Protein AF-Q08492-F1 (afdb_monomer_lite)

Sequence (214 aa):
MSNGHVKFDADESQASASAVTDRQDDVLVISKKDKEVHSSSDEESDDDDAPQEEGLHSGKSEVESQITQREEAIRLEQSQLRSKRRKQNELYAKQKKSVNETEVTDEVIAELPEELLKNIDQKDEGSTQYSSSRHVTFDKLDESDENEEALAKAIKTKKRKTLKNLRKDSVKRGKFRVQLLSTTQDSKTLPPKKESSIIRSKDRWLNRKALNKG

Foldseek 3Di:
DDDDDDDPDPPVVVVVVVVVPPPPPDPPDPDDDDDDDDDDDDDDDDDDDDPPDPPPVVVVVVVVVVVVVVVVVVVVVVVVVVVVVVVVVVVVVVVVVVVVVVVVCPVVVVPDPVVVVVVVVVVVVDDPPPPDPPDPDCVCVVVVVVVVVVVVVVVVVVVVVVVVVVPAQWDDDPPDIDGDDDDPCCPVVDPDDDDPVVVVVVVCVVVPPVPPDD

Structure (mmCIF, N/CA/C/O backbone):
data_AF-Q08492-F1
#
_entry.id   AF-Q08492-F1
#
loop_
_atom_site.group_PDB
_atom_site.id
_atom_site.type_symbol
_atom_site.label_atom_id
_atom_site.label_alt_id
_atom_site.label_comp_id
_atom_site.label_asym_id
_atom_site.label_entity_id
_atom_site.label_seq_id
_atom_site.pdbx_PDB_ins_code
_atom_site.Cartn_x
_atom_site.Cartn_y
_atom_site.Cartn_z
_atom_site.occupancy
_atom_site.B_iso_or_equiv
_atom_site.auth_seq_id
_atom_site.auth_comp_id
_atom_site.auth_asym_id
_atom_site.auth_atom_id
_atom_site.pdbx_PDB_model_num
ATOM 1 N N . MET A 1 1 ? -20.163 37.121 19.178 1.00 50.44 1 MET A N 1
ATOM 2 C CA . MET A 1 1 ? -20.577 36.441 17.932 1.00 50.44 1 MET A CA 1
ATOM 3 C C . MET A 1 1 ? -21.270 35.151 18.338 1.00 50.44 1 MET A C 1
ATOM 5 O O . MET A 1 1 ? -20.653 34.342 19.014 1.00 50.44 1 MET A O 1
ATOM 9 N N . SER A 1 2 ? -22.575 35.055 18.084 1.00 48.88 2 SER A N 1
ATOM 10 C CA . SER A 1 2 ? -23.440 33.952 18.525 1.00 48.88 2 SER A CA 1
ATOM 11 C C . SER A 1 2 ? -23.342 32.797 17.525 1.00 48.88 2 SER A C 1
ATOM 13 O O . SER A 1 2 ? -23.771 32.955 16.384 1.00 48.88 2 SER A O 1
ATOM 15 N N . ASN A 1 3 ? -22.767 31.662 17.930 1.00 63.78 3 ASN A N 1
ATOM 16 C CA . ASN A 1 3 ? -22.804 30.431 17.141 1.00 63.78 3 ASN A CA 1
ATOM 17 C C . ASN A 1 3 ? -24.012 29.602 17.589 1.00 63.78 3 ASN A C 1
ATOM 19 O O . ASN A 1 3 ? -24.005 29.002 18.663 1.00 63.78 3 ASN A O 1
ATOM 23 N N . GLY A 1 4 ? -25.057 29.617 16.760 1.00 66.50 4 GLY A N 1
ATOM 24 C CA . GLY A 1 4 ? -26.295 28.872 16.962 1.00 66.50 4 GLY A CA 1
ATOM 25 C C . GLY A 1 4 ? -26.088 27.359 16.882 1.00 66.50 4 GLY A C 1
ATOM 26 O O . GLY A 1 4 ? -25.466 26.839 15.959 1.00 66.50 4 GLY A O 1
ATOM 27 N N . HIS A 1 5 ? -26.639 26.662 17.871 1.00 73.19 5 HIS A N 1
ATOM 28 C CA . HIS A 1 5 ? -26.686 25.210 17.979 1.00 73.19 5 HIS A CA 1
ATOM 29 C C . HIS A 1 5 ? -27.745 24.658 17.008 1.00 73.19 5 HIS A C 1
ATOM 31 O O . HIS A 1 5 ? -28.932 24.934 17.170 1.00 73.19 5 HIS A O 1
ATOM 37 N N . VAL A 1 6 ? -27.342 23.865 16.013 1.00 75.06 6 VAL A N 1
ATOM 38 C CA . VAL A 1 6 ? -28.281 23.131 15.145 1.00 75.06 6 VAL A CA 1
ATOM 39 C C . VAL A 1 6 ? -28.704 21.857 15.878 1.00 75.06 6 VAL A C 1
ATOM 41 O O . VAL A 1 6 ? -27.859 21.049 16.268 1.00 75.06 6 VAL A O 1
ATOM 44 N N . LYS A 1 7 ? -30.007 21.704 16.137 1.00 71.38 7 LYS A N 1
ATOM 45 C CA . LYS A 1 7 ? -30.611 20.447 16.594 1.00 71.38 7 LYS A CA 1
ATOM 46 C C . LYS A 1 7 ? -30.868 19.590 15.355 1.00 71.38 7 LYS A C 1
ATOM 48 O O . LYS A 1 7 ? -31.610 20.004 14.474 1.00 71.38 7 LYS A O 1
ATOM 53 N N . PHE A 1 8 ? -30.226 18.428 15.284 1.00 62.62 8 PHE A N 1
ATOM 54 C CA . PHE A 1 8 ? -30.541 17.407 14.288 1.00 62.62 8 PHE A CA 1
ATOM 55 C C . PHE A 1 8 ? -31.860 16.744 14.687 1.00 62.62 8 PHE A C 1
ATOM 57 O O . PHE A 1 8 ? -31.870 15.829 15.513 1.00 62.62 8 PHE A O 1
ATOM 64 N N . ASP A 1 9 ? -32.967 17.249 14.148 1.00 58.53 9 ASP A N 1
ATOM 65 C CA . ASP A 1 9 ? -34.251 16.561 14.221 1.00 58.53 9 ASP A CA 1
ATOM 66 C C . ASP A 1 9 ? -34.240 15.311 13.333 1.00 58.53 9 ASP A C 1
ATOM 68 O O . ASP A 1 9 ? -33.586 15.235 12.291 1.00 58.53 9 ASP A O 1
ATOM 72 N N . ALA A 1 10 ? -34.950 14.297 13.814 1.00 58.88 10 ALA A N 1
ATOM 73 C CA . ALA A 1 10 ? -34.865 12.891 13.442 1.00 58.88 10 ALA A CA 1
ATOM 74 C C . ALA A 1 10 ? -35.391 12.524 12.035 1.00 58.88 10 ALA A C 1
ATOM 76 O O . ALA A 1 10 ? -35.675 11.351 11.791 1.00 58.88 10 ALA A O 1
ATOM 77 N N . ASP A 1 11 ? -35.470 13.474 11.102 1.00 57.22 11 ASP A N 1
ATOM 78 C CA . ASP A 1 11 ? -36.077 13.272 9.777 1.00 57.22 11 ASP A CA 1
ATOM 79 C C . ASP A 1 11 ? -35.058 13.127 8.627 1.00 57.22 11 ASP A C 1
ATOM 81 O O . ASP A 1 11 ? -35.381 12.672 7.533 1.00 57.22 11 ASP A O 1
ATOM 85 N N . GLU A 1 12 ? -33.771 13.397 8.870 1.00 57.09 12 GLU A N 1
ATOM 86 C CA . GLU A 1 12 ? -32.735 13.290 7.822 1.00 57.09 12 GLU A CA 1
ATOM 87 C C . GLU A 1 12 ? -32.261 11.839 7.559 1.00 57.09 12 GLU A C 1
ATOM 89 O O . GLU A 1 12 ? -31.497 11.551 6.630 1.00 57.09 12 GLU A O 1
ATOM 94 N N . SER A 1 13 ? -32.739 10.886 8.367 1.00 55.38 13 SER A N 1
ATOM 95 C CA . SER A 1 13 ? -32.335 9.477 8.285 1.00 55.38 13 SER A CA 1
ATOM 96 C C . SER A 1 13 ? -33.049 8.673 7.191 1.00 55.38 13 SER A C 1
ATOM 98 O O . SER A 1 13 ? -32.558 7.609 6.817 1.00 55.38 13 SER A O 1
ATOM 100 N N . GLN A 1 14 ? -34.152 9.180 6.624 1.00 54.19 14 GLN A N 1
ATOM 101 C CA . GLN A 1 14 ? -34.787 8.555 5.456 1.00 54.19 14 GLN A CA 1
ATOM 102 C C . GLN A 1 14 ? -34.237 9.086 4.128 1.00 54.19 14 GLN A C 1
ATOM 104 O O . GLN A 1 14 ? -34.007 8.287 3.225 1.00 54.19 14 GLN A O 1
ATOM 109 N N . ALA A 1 15 ? -33.925 10.382 4.018 1.00 54.09 15 ALA A N 1
ATOM 110 C CA . ALA A 1 15 ? -33.438 10.975 2.765 1.00 54.09 15 ALA A CA 1
ATOM 111 C C . ALA A 1 15 ? -32.037 10.480 2.352 1.00 54.09 15 ALA A C 1
ATOM 113 O O . ALA A 1 15 ? -31.722 10.384 1.167 1.00 54.09 15 ALA A O 1
ATOM 114 N N . SER A 1 16 ? -31.199 10.110 3.322 1.00 54.50 16 SER A N 1
ATOM 115 C CA . SER A 1 16 ? -29.861 9.563 3.060 1.00 54.50 16 SER A CA 1
ATOM 116 C C . SER A 1 16 ? -29.858 8.055 2.761 1.00 54.50 16 SER A C 1
ATOM 118 O O . SER A 1 16 ? -28.890 7.550 2.193 1.00 54.50 16 SER A O 1
ATOM 120 N N . ALA A 1 17 ? -30.941 7.334 3.081 1.00 53.66 17 ALA A N 1
ATOM 121 C CA . ALA A 1 17 ? -31.074 5.902 2.803 1.00 53.66 17 ALA A CA 1
ATOM 122 C C . ALA A 1 17 ? -31.618 5.612 1.390 1.00 53.66 17 ALA A C 1
ATOM 124 O O . ALA A 1 17 ? -31.235 4.611 0.789 1.00 53.66 17 ALA A O 1
ATOM 125 N N . SER A 1 18 ? -32.447 6.496 0.827 1.00 52.72 18 SER A N 1
ATOM 126 C CA . SER A 1 18 ? -32.956 6.389 -0.552 1.00 52.72 18 SER A CA 1
ATOM 127 C C . SER A 1 18 ? -31.962 6.872 -1.617 1.00 52.72 18 SER A C 1
ATOM 129 O O . SER A 1 18 ? -32.059 6.464 -2.771 1.00 52.72 18 SER A O 1
ATOM 131 N N . ALA A 1 19 ? -30.947 7.658 -1.245 1.00 52.78 19 ALA A N 1
ATOM 132 C CA . ALA A 1 19 ? -29.926 8.150 -2.178 1.00 52.78 19 ALA A CA 1
ATOM 133 C C . ALA A 1 19 ? -28.913 7.079 -2.647 1.00 52.78 19 ALA A C 1
ATOM 135 O O . ALA A 1 19 ? -28.110 7.338 -3.540 1.00 52.78 19 ALA A O 1
ATOM 136 N N . VAL A 1 20 ? -28.920 5.874 -2.061 1.00 54.97 20 VAL A N 1
ATOM 137 C CA . VAL A 1 20 ? -27.995 4.782 -2.432 1.00 54.97 20 VAL A CA 1
ATOM 138 C C . VAL A 1 20 ? -28.612 3.800 -3.437 1.00 54.97 20 VAL A C 1
ATOM 140 O O . VAL A 1 20 ? -27.883 3.040 -4.073 1.00 54.97 20 VAL A O 1
ATOM 143 N N . THR A 1 21 ? -29.931 3.831 -3.638 1.00 52.72 21 THR A N 1
ATOM 144 C CA . THR A 1 21 ? -30.636 2.894 -4.529 1.00 52.72 21 THR A CA 1
ATOM 145 C C . THR A 1 21 ? -30.955 3.459 -5.911 1.00 52.72 21 THR A C 1
ATOM 147 O O . THR A 1 21 ? -31.382 2.701 -6.775 1.00 52.72 21 THR A O 1
ATOM 150 N N . ASP A 1 22 ? -30.706 4.746 -6.156 1.00 49.00 22 ASP A N 1
ATOM 151 C CA . ASP A 1 22 ? -31.030 5.403 -7.425 1.00 49.00 22 ASP A CA 1
ATOM 152 C C . ASP A 1 22 ? -29.783 5.542 -8.316 1.00 49.00 22 ASP A C 1
ATOM 154 O O . ASP A 1 22 ? -29.245 6.618 -8.558 1.00 49.00 22 ASP A O 1
ATOM 158 N N . ARG A 1 23 ? -29.261 4.395 -8.762 1.00 50.50 23 ARG A N 1
ATOM 159 C CA . ARG A 1 23 ? -28.356 4.305 -9.916 1.00 50.50 23 ARG A CA 1
ATOM 160 C C . ARG A 1 23 ? -29.156 3.716 -11.074 1.00 50.50 23 ARG A C 1
ATOM 162 O O . ARG A 1 23 ? -29.111 2.513 -11.305 1.00 50.50 23 ARG A O 1
ATOM 169 N N . GLN A 1 24 ? -29.927 4.565 -11.750 1.00 57.91 24 GLN A N 1
ATOM 170 C CA . GLN A 1 24 ? -30.691 4.203 -12.953 1.00 57.91 24 GLN A CA 1
ATOM 171 C C . GLN A 1 24 ? -29.894 4.390 -14.260 1.00 57.91 24 GLN A C 1
ATOM 173 O O . GLN A 1 24 ? -30.374 4.033 -15.333 1.00 57.91 24 GLN A O 1
ATOM 178 N N . ASP A 1 25 ? -28.648 4.856 -14.181 1.00 57.12 25 ASP A N 1
ATOM 179 C CA . ASP A 1 25 ? -27.784 5.076 -15.341 1.00 57.12 25 ASP A CA 1
ATOM 180 C C . ASP A 1 25 ? -26.901 3.844 -15.610 1.00 57.12 25 ASP A C 1
ATOM 182 O O . ASP A 1 25 ? -25.775 3.780 -15.126 1.00 57.12 25 ASP A O 1
ATOM 186 N N . ASP A 1 26 ? -27.453 2.839 -16.301 1.00 52.47 26 ASP A N 1
ATOM 187 C CA . ASP A 1 26 ? -26.711 1.924 -17.210 1.00 52.47 26 ASP A CA 1
ATOM 188 C C . ASP A 1 26 ? -27.610 0.871 -17.905 1.00 52.47 26 ASP A C 1
ATOM 190 O O . ASP A 1 26 ? -27.127 0.003 -18.636 1.00 52.47 26 ASP A O 1
ATOM 194 N N . VAL A 1 27 ? -28.941 0.953 -17.769 1.00 50.19 27 VAL A N 1
ATOM 195 C CA . VAL A 1 27 ? -29.856 0.158 -18.602 1.00 50.19 27 VAL A CA 1
ATOM 196 C C . VAL A 1 27 ? -30.128 0.916 -19.901 1.00 50.19 27 VAL A C 1
ATOM 198 O O . VAL A 1 27 ? -31.075 1.693 -20.005 1.00 50.19 27 VAL A O 1
ATOM 201 N N . LEU A 1 28 ? -29.296 0.681 -20.919 1.00 46.28 28 LEU A N 1
ATOM 202 C CA . LEU A 1 28 ? -29.632 1.015 -22.304 1.00 46.28 28 LEU A CA 1
ATOM 203 C C . LEU A 1 28 ? -30.810 0.136 -22.746 1.00 46.28 28 LEU A C 1
ATOM 205 O O . LEU A 1 28 ? -30.654 -0.982 -23.234 1.00 46.28 28 LEU A O 1
ATOM 209 N N . VAL A 1 29 ? -32.014 0.662 -22.527 1.00 48.66 29 VAL A N 1
ATOM 210 C CA . VAL A 1 29 ? -33.268 0.170 -23.091 1.00 48.66 29 VAL A CA 1
ATOM 211 C C . VAL A 1 29 ? -33.193 0.339 -24.607 1.00 48.66 29 VAL A C 1
ATOM 213 O O . VAL A 1 29 ? -33.192 1.453 -25.124 1.00 48.66 29 VAL A O 1
ATOM 216 N N . ILE A 1 30 ? -33.131 -0.783 -25.323 1.00 45.34 30 ILE A N 1
ATOM 217 C CA . ILE A 1 30 ? -33.236 -0.837 -26.783 1.00 45.34 30 ILE A CA 1
ATOM 218 C C . ILE A 1 30 ? -34.692 -0.518 -27.151 1.00 45.34 30 ILE A C 1
AT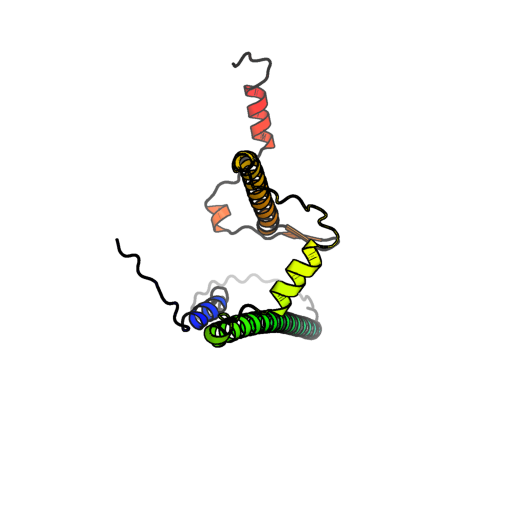OM 220 O O . ILE A 1 30 ? -35.553 -1.398 -27.208 1.00 45.34 30 ILE A O 1
ATOM 224 N N . SER A 1 31 ? -34.993 0.761 -27.361 1.00 49.81 31 SER A N 1
ATOM 225 C CA . SER A 1 31 ? -36.270 1.220 -27.898 1.00 49.81 31 SER A CA 1
ATOM 226 C C . SER A 1 31 ? -36.261 1.119 -29.428 1.00 49.81 31 SER A C 1
ATOM 228 O O . SER A 1 31 ? -35.566 1.839 -30.138 1.00 49.81 31 SER A O 1
ATOM 230 N N . LYS A 1 32 ? -37.066 0.188 -29.948 1.00 46.94 32 LYS A N 1
ATOM 231 C CA . LYS A 1 32 ? -37.415 0.067 -31.368 1.00 46.94 32 LYS A CA 1
ATOM 232 C C . LYS A 1 32 ? -38.191 1.308 -31.835 1.00 46.94 32 LYS A C 1
ATOM 234 O O . LYS A 1 32 ? -39.363 1.425 -31.477 1.00 46.94 32 LYS A O 1
ATOM 239 N N . LYS A 1 33 ? -37.608 2.155 -32.689 1.00 46.88 33 LYS A N 1
ATOM 240 C CA . LYS A 1 33 ? -38.309 2.828 -33.804 1.00 46.88 33 LYS A CA 1
ATOM 241 C C . LYS A 1 33 ? -37.357 3.660 -34.668 1.00 46.88 33 LYS A C 1
ATOM 243 O O . LYS A 1 33 ? -36.464 4.305 -34.143 1.00 46.88 33 LYS A O 1
ATOM 248 N N . ASP A 1 34 ? -37.668 3.648 -35.964 1.00 45.91 34 ASP A N 1
ATOM 249 C CA . ASP A 1 34 ? -37.172 4.502 -37.054 1.00 45.91 34 ASP A CA 1
ATOM 250 C C . ASP A 1 34 ? -35.804 4.089 -37.640 1.00 45.91 34 ASP A C 1
ATOM 252 O O . ASP A 1 34 ? -34.769 4.164 -36.993 1.00 45.91 34 ASP A O 1
ATOM 256 N N . LYS A 1 35 ? -35.820 3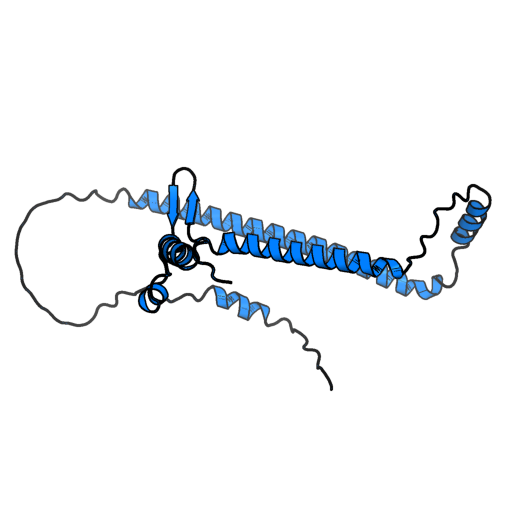.375 -38.784 1.00 48.31 35 LYS A N 1
ATOM 257 C CA . LYS A 1 35 ? -35.635 3.922 -40.155 1.00 48.31 35 LYS A CA 1
ATOM 258 C C . LYS A 1 35 ? -34.238 4.552 -40.268 1.00 48.31 35 LYS A C 1
ATOM 260 O O . LYS A 1 35 ? -33.993 5.578 -39.665 1.00 48.31 35 LYS A O 1
ATOM 265 N N . GLU A 1 36 ? -33.274 3.965 -40.965 1.00 48.38 36 GLU A N 1
ATOM 266 C CA . GLU A 1 36 ? -33.258 3.814 -42.421 1.00 48.38 36 GLU A CA 1
ATOM 267 C C . GLU A 1 36 ? -32.510 2.552 -42.874 1.00 48.38 36 GLU A C 1
ATOM 269 O O . GLU A 1 36 ? -31.594 2.046 -42.231 1.00 48.38 36 GLU A O 1
ATOM 274 N N . VAL A 1 37 ? -32.965 2.048 -44.014 1.00 44.72 37 VAL A N 1
ATOM 275 C CA . VAL A 1 37 ? -32.503 0.857 -44.713 1.00 44.72 37 VAL A CA 1
ATOM 276 C C . VAL A 1 37 ? -31.288 1.232 -45.560 1.00 44.72 37 VAL A C 1
ATOM 278 O O . VAL A 1 37 ? -31.418 2.053 -46.461 1.00 44.72 37 VAL A O 1
ATOM 281 N N . HIS A 1 38 ? -30.147 0.576 -45.352 1.00 44.50 38 HIS A N 1
ATOM 282 C CA . HIS A 1 38 ? -29.174 0.372 -46.423 1.00 44.50 38 HIS A CA 1
ATOM 283 C C . HIS A 1 38 ? -28.887 -1.124 -46.531 1.00 44.50 38 HIS A C 1
ATOM 285 O O . HIS A 1 38 ? -28.175 -1.715 -45.726 1.00 44.50 38 HIS A O 1
ATOM 291 N N . SER A 1 39 ? -29.551 -1.726 -47.515 1.00 42.78 39 SER A N 1
ATOM 292 C CA . SER A 1 39 ? -29.353 -3.093 -47.970 1.00 42.78 39 SER A CA 1
ATOM 293 C C . SER A 1 39 ? -28.107 -3.141 -48.851 1.00 42.78 39 SER A C 1
ATOM 295 O O . SER A 1 39 ? -28.055 -2.467 -49.880 1.00 42.78 39 SER A O 1
ATOM 297 N N . SER A 1 40 ? -27.127 -3.944 -48.456 1.00 45.06 40 SER A N 1
ATOM 298 C CA . SER A 1 40 ? -26.214 -4.611 -49.379 1.00 45.06 40 SER A CA 1
ATOM 299 C C . SER A 1 40 ? -26.055 -6.038 -48.876 1.00 45.06 40 SER A C 1
ATOM 301 O O . SER A 1 40 ? -25.310 -6.307 -47.937 1.00 45.06 40 SER A O 1
ATOM 303 N N . SER A 1 41 ? -26.878 -6.900 -49.462 1.00 45.81 41 SER A N 1
ATOM 304 C CA . SER A 1 41 ? -26.783 -8.351 -49.408 1.00 45.81 41 SER A CA 1
ATOM 305 C C . SER A 1 41 ? -25.440 -8.771 -49.997 1.00 45.81 41 SER A C 1
ATOM 307 O O . SER A 1 41 ? -25.149 -8.392 -51.131 1.00 45.81 41 SER A O 1
ATOM 309 N N . ASP A 1 42 ? -24.656 -9.541 -49.253 1.00 52.50 42 ASP A N 1
ATOM 310 C CA . ASP A 1 42 ? -23.761 -10.521 -49.856 1.00 52.50 42 ASP A CA 1
ATOM 311 C C . ASP A 1 42 ? -23.894 -11.826 -49.067 1.00 52.50 42 ASP A C 1
ATOM 313 O O . ASP A 1 42 ? -24.029 -11.819 -47.840 1.00 52.50 42 ASP A O 1
ATOM 317 N N . GLU A 1 43 ? -24.046 -12.892 -49.839 1.00 50.91 43 GLU A N 1
ATOM 318 C CA . GLU A 1 43 ? -24.496 -14.232 -49.473 1.00 50.91 43 GLU A CA 1
ATOM 319 C C . GLU A 1 43 ? -23.350 -15.051 -48.838 1.00 50.91 43 GLU A C 1
ATOM 321 O O . GLU A 1 43 ? -22.274 -14.515 -48.603 1.00 50.91 43 GLU A O 1
ATOM 326 N N . GLU A 1 44 ? -23.592 -16.347 -48.588 1.00 51.59 44 GLU A N 1
ATOM 327 C CA . GLU A 1 44 ? -22.669 -17.408 -48.103 1.00 51.59 44 GLU A CA 1
ATOM 328 C C . GLU A 1 44 ? -22.922 -17.792 -46.625 1.00 51.59 44 GLU A C 1
ATOM 330 O O . GLU A 1 44 ? -22.433 -17.160 -45.697 1.00 51.59 44 GLU A O 1
ATOM 335 N N . SER A 1 45 ? -23.909 -18.645 -46.327 1.00 47.72 45 SER A N 1
ATOM 336 C CA . SER A 1 45 ? -23.949 -20.117 -46.477 1.00 47.72 45 SER A CA 1
ATOM 337 C C . SER A 1 45 ? -23.304 -20.878 -45.306 1.00 47.72 45 SER A C 1
ATOM 339 O O . SER A 1 45 ? -22.167 -20.622 -44.933 1.00 47.72 45 SER A O 1
ATOM 341 N N . ASP A 1 46 ? -24.067 -21.872 -44.842 1.00 51.44 46 ASP A N 1
ATOM 342 C CA . ASP A 1 46 ? -23.732 -23.043 -44.016 1.00 51.44 46 ASP A CA 1
ATOM 343 C C . ASP A 1 46 ? -23.577 -22.934 -42.484 1.00 51.44 46 ASP A C 1
ATOM 345 O O . ASP A 1 46 ? -22.557 -22.523 -41.941 1.00 51.44 46 ASP A O 1
ATOM 349 N N . ASP A 1 47 ? -24.648 -23.395 -41.820 1.00 59.78 47 ASP A N 1
ATOM 350 C CA . ASP A 1 47 ? -24.682 -24.440 -40.779 1.00 59.78 47 ASP A CA 1
ATOM 351 C C . ASP A 1 47 ? -23.559 -24.447 -39.722 1.00 59.78 47 ASP A C 1
ATOM 353 O O . ASP A 1 47 ? -22.507 -25.061 -39.900 1.00 59.78 47 ASP A O 1
ATOM 357 N N . ASP A 1 48 ? -23.847 -23.865 -38.552 1.00 67.06 48 ASP A N 1
ATOM 358 C CA . ASP A 1 48 ? -23.153 -24.213 -37.309 1.00 67.06 48 ASP A CA 1
ATOM 359 C C . ASP A 1 48 ? -24.189 -24.370 -36.180 1.00 67.06 48 ASP A C 1
ATOM 361 O O . ASP A 1 48 ? -24.831 -23.419 -35.718 1.00 67.06 48 ASP A O 1
ATOM 365 N N . ASP A 1 49 ? -24.391 -25.632 -35.811 1.00 55.50 49 ASP A N 1
ATOM 366 C CA . ASP A 1 49 ? -25.340 -26.171 -34.842 1.00 55.50 49 ASP A CA 1
ATOM 367 C C . ASP A 1 49 ? -25.027 -25.624 -33.434 1.00 55.50 49 ASP A C 1
ATOM 369 O O . ASP A 1 49 ? -24.134 -26.093 -32.722 1.00 55.50 49 ASP A O 1
ATOM 373 N N . ALA A 1 50 ? -25.715 -24.550 -33.038 1.00 67.31 50 ALA A N 1
ATOM 374 C CA . ALA A 1 50 ? -25.524 -23.919 -31.736 1.00 67.31 50 ALA A CA 1
ATOM 375 C C . ALA A 1 50 ? -26.028 -24.840 -30.605 1.00 67.31 50 ALA A C 1
ATOM 377 O O . ALA A 1 50 ? -27.139 -25.370 -30.699 1.00 67.31 50 ALA A O 1
ATOM 378 N N . PRO A 1 51 ? -25.276 -24.998 -29.495 1.00 65.00 51 PRO A N 1
ATOM 379 C CA . PRO A 1 51 ? -25.662 -25.883 -28.405 1.00 65.00 51 PRO A CA 1
ATOM 380 C C . PRO A 1 51 ? -27.024 -25.468 -27.845 1.00 65.00 51 PRO A C 1
ATOM 382 O O . PRO A 1 51 ? -27.185 -24.381 -27.284 1.00 65.00 51 PRO A O 1
ATOM 385 N N . GLN A 1 52 ? -28.001 -26.358 -28.010 1.00 53.38 52 GLN A N 1
ATOM 386 C CA . GLN A 1 52 ? -29.347 -26.240 -27.467 1.00 53.38 52 GLN A CA 1
ATOM 387 C C . GLN A 1 52 ? -29.294 -26.004 -25.951 1.00 53.38 52 GLN A C 1
ATOM 389 O O . GLN A 1 52 ? -28.893 -26.885 -25.202 1.00 53.38 52 GLN A O 1
ATOM 394 N N . GLU A 1 53 ? -29.662 -24.789 -25.541 1.00 57.28 53 GLU A N 1
ATOM 395 C CA . GLU A 1 53 ? -30.343 -24.305 -24.320 1.00 57.28 53 GLU A CA 1
ATOM 396 C C . GLU A 1 53 ? -30.267 -25.019 -22.942 1.00 57.28 53 GLU A C 1
ATOM 398 O O . GLU A 1 53 ? -30.839 -24.504 -21.979 1.00 57.28 53 GLU A O 1
ATOM 403 N N . GLU A 1 54 ? -29.519 -26.098 -22.719 1.00 57.44 54 GLU A N 1
ATOM 404 C CA . GLU A 1 54 ? -29.470 -26.775 -21.409 1.00 57.44 54 GLU A CA 1
ATOM 405 C C . GLU A 1 54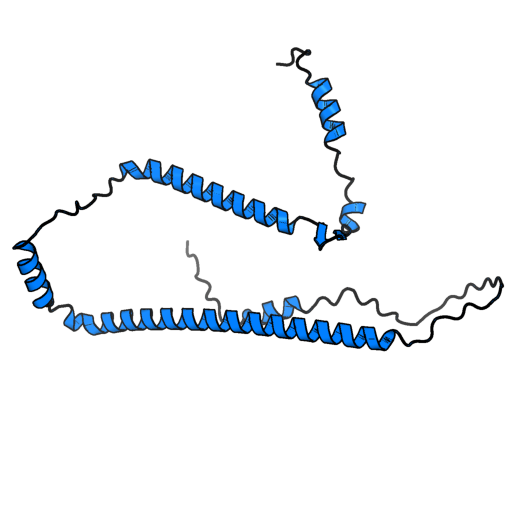 ? -28.649 -25.988 -20.356 1.00 57.44 54 GLU A C 1
ATOM 407 O O . GLU A 1 54 ? -28.775 -26.187 -19.146 1.00 57.44 54 GLU A O 1
ATOM 412 N N . GLY A 1 55 ? -27.855 -25.003 -20.791 1.00 55.53 55 GLY A N 1
ATOM 413 C CA . GLY A 1 55 ? -27.006 -24.173 -19.925 1.00 55.53 55 GLY A CA 1
ATOM 414 C C . GLY A 1 55 ? -27.720 -23.053 -19.152 1.00 55.53 55 GLY A C 1
ATOM 415 O O . GLY A 1 55 ? -27.145 -22.493 -18.218 1.00 55.53 55 GLY A O 1
ATOM 416 N N . LEU A 1 56 ? -28.966 -22.707 -19.495 1.00 57.66 56 LEU A N 1
ATOM 417 C CA . LEU A 1 56 ? -29.672 -21.585 -18.854 1.00 57.66 56 LEU A CA 1
ATOM 418 C C . LEU A 1 56 ? -30.215 -21.929 -17.456 1.00 57.66 56 LEU A C 1
ATOM 420 O O . LEU A 1 56 ? -30.379 -21.033 -16.624 1.00 57.66 56 LEU A O 1
ATOM 424 N N . HIS A 1 57 ? -30.479 -23.205 -17.166 1.00 59.69 57 HIS A N 1
ATOM 425 C CA . HIS A 1 57 ? -31.048 -23.626 -15.880 1.00 59.69 57 HIS A CA 1
ATOM 426 C C . HIS A 1 57 ? -30.010 -23.688 -14.751 1.00 59.69 57 HIS A C 1
ATOM 428 O O . HIS A 1 57 ? -30.297 -23.253 -13.634 1.00 59.69 57 HIS A O 1
ATOM 434 N N . SER A 1 58 ? -28.789 -24.151 -15.037 1.00 66.81 58 SER A N 1
ATOM 435 C CA . SER A 1 58 ? -27.704 -24.191 -14.045 1.00 66.81 58 SER A CA 1
ATOM 436 C C . SER A 1 58 ? -27.241 -22.785 -13.648 1.00 66.81 58 SER A C 1
ATOM 438 O O . SER A 1 58 ? -27.016 -22.519 -12.468 1.00 66.81 58 SER A O 1
ATOM 440 N N . GLY A 1 59 ? -27.201 -21.852 -14.608 1.00 72.38 59 GLY A N 1
ATOM 441 C CA . GLY A 1 59 ? -26.884 -20.446 -14.351 1.00 72.38 59 GLY A CA 1
ATOM 442 C C . GLY A 1 59 ? -27.893 -19.757 -13.426 1.00 72.38 59 GLY A C 1
ATOM 443 O O . GLY A 1 59 ? -27.489 -19.027 -12.524 1.00 72.38 59 GLY A O 1
ATOM 444 N N . LYS A 1 60 ? -29.198 -20.023 -13.594 1.00 79.06 60 LYS A N 1
ATOM 445 C CA . LYS A 1 60 ? -30.249 -19.467 -12.720 1.00 79.06 60 LYS A CA 1
ATOM 446 C C . LYS A 1 60 ? -30.110 -19.956 -11.277 1.00 79.06 60 LYS A C 1
ATOM 448 O O . LYS A 1 60 ? -30.097 -19.133 -10.367 1.00 79.06 60 LYS A O 1
ATOM 453 N N . SER A 1 61 ? -29.920 -21.262 -11.074 1.00 81.12 61 SER A N 1
ATOM 454 C CA . SER A 1 61 ? -29.760 -21.836 -9.729 1.00 81.12 61 SER A CA 1
ATOM 455 C C . SER A 1 61 ? -28.513 -21.315 -9.007 1.00 81.12 61 SER A C 1
ATOM 457 O O . SER A 1 61 ? -28.568 -21.054 -7.805 1.00 81.12 61 SER A O 1
ATOM 459 N N . GLU A 1 62 ? -27.395 -21.136 -9.717 1.00 83.69 62 GLU A N 1
ATOM 460 C CA . GLU A 1 62 ? -26.168 -20.580 -9.134 1.00 83.69 62 GLU A CA 1
ATOM 461 C C . GLU A 1 62 ? -26.348 -19.101 -8.750 1.00 83.69 62 GLU A C 1
ATOM 463 O O . GLU A 1 62 ? -25.921 -18.675 -7.674 1.00 83.69 62 GLU A O 1
ATOM 468 N N . VAL A 1 63 ? -27.034 -18.313 -9.586 1.00 85.25 63 VAL A N 1
ATOM 469 C CA . VAL A 1 63 ? -27.344 -16.906 -9.286 1.00 85.25 63 VAL A CA 1
ATOM 470 C C . VAL A 1 63 ? -28.280 -16.789 -8.079 1.00 85.25 63 VAL A C 1
ATOM 472 O O . VAL A 1 63 ? -28.009 -15.988 -7.186 1.00 85.25 63 VAL A O 1
ATOM 475 N N . GLU A 1 64 ? -29.328 -17.608 -7.995 1.00 87.69 64 GLU A N 1
ATOM 476 C CA . GLU A 1 64 ? -30.238 -17.648 -6.841 1.00 87.69 64 GLU A CA 1
ATOM 477 C C . GLU A 1 64 ? -29.510 -18.052 -5.545 1.00 87.69 64 GLU A C 1
ATOM 479 O O . GLU A 1 64 ? -29.679 -17.409 -4.504 1.00 87.69 64 GLU A O 1
ATOM 484 N N . SER A 1 65 ? -28.616 -19.047 -5.606 1.00 88.69 65 SER A N 1
ATOM 485 C CA . SER A 1 65 ? -27.754 -19.435 -4.478 1.00 88.69 65 SER A CA 1
ATOM 486 C C . SER A 1 65 ? -26.853 -18.279 -4.020 1.00 88.69 65 SER A C 1
ATOM 488 O O . SER A 1 65 ? -26.734 -17.997 -2.827 1.00 88.69 65 SER A O 1
ATOM 490 N N . GLN A 1 66 ? -26.260 -17.526 -4.949 1.00 89.19 66 GLN A N 1
ATOM 491 C CA . GLN A 1 66 ? -25.445 -16.362 -4.588 1.00 89.19 66 GLN A CA 1
ATOM 492 C C . GLN A 1 66 ? -26.268 -15.201 -4.017 1.00 89.19 66 GLN A C 1
ATOM 494 O O . GLN A 1 66 ? -25.772 -14.481 -3.145 1.00 89.19 66 GLN A O 1
ATOM 499 N N . ILE A 1 67 ? -27.500 -14.995 -4.489 1.00 90.00 67 ILE A N 1
ATOM 500 C CA . ILE A 1 67 ? -28.405 -13.968 -3.955 1.00 90.00 67 ILE A CA 1
ATOM 501 C C . ILE A 1 67 ? -28.791 -14.314 -2.514 1.00 90.00 67 ILE A C 1
ATOM 503 O O . ILE A 1 67 ? -28.590 -13.487 -1.625 1.00 90.00 67 ILE A O 1
ATOM 507 N N . THR A 1 68 ? -29.231 -15.548 -2.260 1.00 92.44 6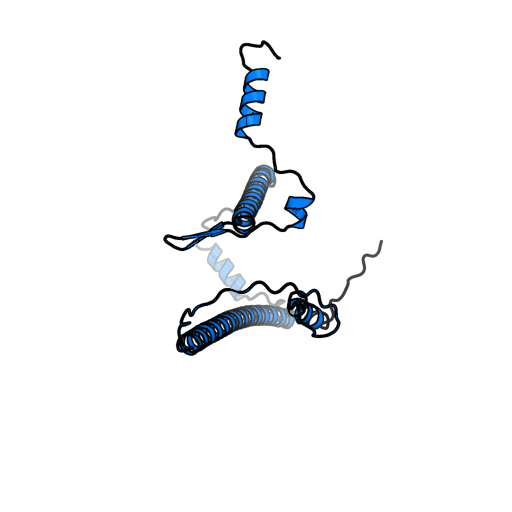8 THR A N 1
ATOM 508 C CA . THR A 1 68 ? -29.604 -16.006 -0.909 1.00 92.44 68 THR A CA 1
ATOM 509 C C . THR A 1 68 ? -28.432 -15.914 0.074 1.00 92.44 68 THR A C 1
ATOM 511 O O . THR A 1 68 ? -28.584 -15.350 1.157 1.00 92.44 68 THR A O 1
ATOM 514 N N . GLN A 1 69 ? -27.221 -16.329 -0.321 1.00 92.06 69 GLN A N 1
ATOM 515 C CA . GLN A 1 69 ? -26.019 -16.178 0.513 1.00 92.06 69 GLN A CA 1
ATOM 516 C C . GLN A 1 69 ? -25.696 -14.712 0.845 1.00 92.06 69 GLN A C 1
ATOM 518 O O . GLN A 1 69 ? -25.269 -14.401 1.961 1.00 92.06 69 GLN A O 1
ATOM 523 N N . ARG A 1 70 ? -25.887 -13.787 -0.106 1.00 92.06 70 ARG A N 1
ATOM 524 C CA . ARG A 1 70 ? -25.680 -12.349 0.136 1.00 92.06 70 ARG A CA 1
ATOM 525 C C . ARG A 1 70 ? -26.729 -11.785 1.086 1.00 92.06 70 ARG A C 1
ATOM 527 O O . ARG A 1 70 ? -26.371 -11.024 1.983 1.00 92.06 70 ARG A O 1
ATOM 534 N N . GLU A 1 71 ? -27.991 -12.164 0.923 1.00 93.12 71 GLU A N 1
ATOM 535 C CA . GLU A 1 71 ? -29.075 -11.738 1.811 1.00 93.12 71 GLU A CA 1
ATOM 536 C C . GLU A 1 71 ? -28.862 -12.234 3.246 1.00 93.12 71 GLU A C 1
ATOM 538 O O . GLU A 1 71 ? -28.987 -11.456 4.196 1.00 93.12 71 GLU A O 1
ATOM 543 N N . GLU A 1 72 ? -28.456 -13.494 3.420 1.00 93.62 72 GLU A N 1
ATOM 544 C CA . GLU A 1 72 ? -28.118 -14.052 4.731 1.00 93.62 72 GLU A CA 1
ATOM 545 C C . GLU A 1 72 ? -26.924 -13.337 5.374 1.00 93.62 72 GLU A C 1
ATOM 547 O O . GLU A 1 72 ? -26.973 -13.001 6.563 1.00 93.62 72 GLU A O 1
ATOM 552 N N . ALA A 1 73 ? -25.879 -13.031 4.598 1.00 91.56 73 ALA A N 1
ATOM 553 C CA . ALA A 1 73 ? -24.720 -12.285 5.083 1.00 91.56 73 ALA A CA 1
ATOM 554 C C . ALA A 1 73 ? -25.099 -10.867 5.550 1.00 91.56 73 ALA A C 1
ATOM 556 O O . ALA A 1 73 ? -24.694 -10.448 6.638 1.00 91.56 73 ALA A O 1
ATOM 557 N N . ILE A 1 74 ? -25.929 -10.156 4.778 1.00 92.38 74 ILE A N 1
ATOM 558 C CA . ILE A 1 74 ? -26.436 -8.821 5.135 1.00 92.38 74 ILE A CA 1
ATOM 559 C C . ILE A 1 74 ? -27.296 -8.900 6.401 1.00 92.38 74 ILE A C 1
ATOM 561 O O . ILE A 1 74 ? -27.137 -8.092 7.321 1.00 92.38 74 ILE A O 1
ATOM 565 N N . ARG A 1 75 ? -28.186 -9.895 6.496 1.00 93.75 75 ARG A N 1
ATOM 566 C CA . ARG A 1 75 ? -29.042 -10.104 7.672 1.00 93.75 75 ARG A CA 1
ATOM 567 C C . ARG A 1 75 ? -28.213 -10.378 8.927 1.00 93.75 75 ARG A C 1
ATOM 569 O O . ARG A 1 75 ? -28.511 -9.834 9.995 1.00 93.75 75 ARG A O 1
ATOM 576 N N . LEU A 1 76 ? -27.160 -11.185 8.807 1.00 93.12 76 LEU A N 1
ATOM 577 C CA . LEU A 1 76 ? -26.244 -11.485 9.902 1.00 93.12 76 LEU A CA 1
ATOM 578 C C . LEU A 1 76 ? -25.490 -10.224 10.345 1.00 93.12 76 LEU A C 1
ATOM 580 O O . LEU A 1 76 ? -25.473 -9.928 11.542 1.00 93.12 76 LEU A O 1
ATOM 584 N N . GLU A 1 77 ? -24.955 -9.432 9.414 1.00 90.88 77 GLU A N 1
ATOM 585 C CA . GLU A 1 77 ? -24.277 -8.167 9.721 1.00 90.88 77 GLU A CA 1
ATOM 586 C C . GLU A 1 77 ? -25.211 -7.177 10.438 1.00 90.88 77 GLU A C 1
ATOM 588 O O . GLU A 1 77 ? -24.868 -6.636 11.497 1.00 90.88 77 GLU A O 1
ATOM 593 N N . GLN A 1 78 ? -26.436 -7.007 9.933 1.00 93.69 78 GLN A N 1
ATOM 594 C CA . GLN A 1 78 ? -27.447 -6.158 10.565 1.00 93.69 78 GLN A CA 1
ATOM 595 C C . GLN A 1 78 ? -27.804 -6.641 11.977 1.00 93.69 78 GLN A C 1
ATOM 597 O O . GLN A 1 78 ? -27.937 -5.825 12.895 1.00 93.69 78 GLN A O 1
ATOM 602 N N . SER A 1 79 ? -27.931 -7.956 12.187 1.00 93.00 79 SER A N 1
ATOM 603 C CA . SER A 1 79 ? -28.213 -8.525 13.511 1.00 93.00 79 SER A CA 1
ATOM 604 C C . SER A 1 79 ? -27.086 -8.240 14.514 1.00 93.00 79 SER A C 1
ATOM 606 O O . SER A 1 79 ? -27.351 -7.857 15.659 1.00 93.00 79 SER A O 1
ATOM 608 N N . GLN A 1 80 ? -25.824 -8.322 14.076 1.00 92.56 80 GLN A N 1
ATOM 609 C CA . GLN A 1 80 ? -24.667 -8.007 14.912 1.00 92.56 80 GLN A CA 1
ATOM 610 C C . GLN A 1 80 ? -24.614 -6.520 15.263 1.00 92.56 80 GLN A C 1
ATOM 612 O O . GLN A 1 80 ? -24.338 -6.169 16.414 1.00 92.56 80 GLN A O 1
ATOM 617 N N . LEU A 1 81 ? -24.913 -5.640 14.304 1.00 91.88 81 LEU A N 1
ATOM 618 C CA . LEU A 1 81 ? -24.946 -4.197 14.532 1.00 91.88 81 LEU A CA 1
ATOM 619 C C . LEU A 1 81 ? -26.052 -3.812 15.529 1.00 91.88 81 LEU A C 1
ATOM 621 O O . LEU A 1 81 ? -25.801 -3.054 16.469 1.00 91.88 81 LEU A O 1
ATOM 625 N N . ARG A 1 82 ? -27.250 -4.403 15.394 1.00 93.75 82 ARG A N 1
ATOM 626 C CA . ARG A 1 82 ? -28.361 -4.232 16.350 1.00 93.75 82 ARG A CA 1
ATOM 627 C C . ARG A 1 82 ? -27.991 -4.728 17.750 1.00 93.75 82 ARG A C 1
ATOM 629 O O . ARG A 1 82 ? -28.258 -4.031 18.727 1.00 93.75 82 ARG A O 1
ATOM 636 N N . SER A 1 83 ? -27.333 -5.885 17.861 1.00 92.06 83 SER A N 1
ATOM 637 C CA . SER A 1 83 ? -26.869 -6.435 19.145 1.00 92.06 83 SER A CA 1
ATOM 638 C C . SER A 1 83 ? -25.839 -5.526 19.828 1.00 92.06 83 SER A C 1
ATOM 640 O O . SER A 1 83 ? -25.961 -5.233 21.019 1.00 92.06 83 SER A O 1
ATOM 642 N N . LYS A 1 84 ? -24.871 -4.989 19.072 1.00 93.19 84 LYS A N 1
ATOM 643 C CA . LYS A 1 84 ? -23.894 -4.012 19.584 1.00 93.19 84 LYS A CA 1
ATOM 644 C C . LYS A 1 84 ? -24.572 -2.732 20.077 1.00 93.19 84 LYS A C 1
ATOM 646 O O . LYS A 1 84 ? -24.290 -2.297 21.191 1.00 93.19 84 LYS A O 1
ATOM 651 N N . ARG A 1 85 ? -25.515 -2.179 19.301 1.00 93.12 85 ARG A N 1
ATOM 652 C CA . ARG A 1 85 ? -26.288 -0.991 19.701 1.00 93.12 85 ARG A CA 1
ATOM 653 C C . ARG A 1 85 ? -27.112 -1.253 20.966 1.00 93.12 85 ARG A C 1
ATOM 655 O O . ARG A 1 85 ? -27.129 -0.409 21.854 1.00 93.12 85 ARG A O 1
ATOM 662 N N . ARG A 1 86 ? -27.735 -2.432 21.100 1.00 93.81 86 ARG A N 1
ATOM 663 C CA . ARG A 1 86 ? -28.477 -2.815 22.314 1.00 93.81 86 ARG A CA 1
ATOM 664 C C . ARG A 1 86 ? -27.574 -2.838 23.549 1.00 93.81 86 ARG A C 1
ATOM 666 O O . ARG A 1 86 ? -27.947 -2.256 24.559 1.00 93.81 86 ARG A O 1
ATOM 673 N N . LYS A 1 87 ? -26.381 -3.441 23.455 1.00 93.94 87 LYS A N 1
ATOM 674 C CA . LYS A 1 87 ? -25.402 -3.470 24.560 1.00 93.94 87 LYS A CA 1
ATOM 675 C C . LYS A 1 87 ? -24.934 -2.070 24.955 1.00 93.94 87 LYS A C 1
ATOM 677 O O . LYS A 1 87 ? -24.856 -1.765 26.139 1.00 93.94 87 LYS A O 1
ATOM 682 N N . GLN A 1 88 ? -24.655 -1.213 23.973 1.00 90.75 88 GLN A N 1
ATOM 683 C CA . GLN A 1 88 ? -24.245 0.168 24.232 1.00 90.75 88 GLN A CA 1
ATOM 684 C C . GLN A 1 88 ? -25.363 0.972 24.907 1.00 90.75 88 GLN A C 1
ATOM 686 O O . GLN A 1 88 ? -25.108 1.660 25.891 1.00 90.75 88 GLN A O 1
ATOM 691 N N . ASN A 1 89 ? -26.603 0.837 24.429 1.00 92.94 89 ASN A N 1
ATOM 692 C CA . ASN A 1 89 ? -27.758 1.499 25.032 1.00 92.94 89 ASN A CA 1
ATOM 693 C C . ASN A 1 89 ? -28.032 0.988 26.453 1.00 92.94 89 ASN A C 1
ATOM 695 O O . ASN A 1 89 ? -28.387 1.780 27.317 1.00 92.94 89 ASN A O 1
ATOM 699 N N . GLU A 1 90 ? -27.844 -0.309 26.717 1.00 92.88 90 GLU A N 1
ATOM 700 C CA . GLU A 1 90 ? -27.984 -0.877 28.061 1.00 92.88 90 GLU A CA 1
ATOM 701 C C . GLU A 1 90 ? -26.919 -0.332 29.022 1.00 92.88 90 GLU A C 1
ATOM 703 O O . GLU A 1 90 ? -27.250 0.052 30.142 1.00 92.88 90 GLU A O 1
ATOM 708 N N . LEU A 1 91 ? -25.658 -0.240 28.584 1.00 90.44 91 LEU A N 1
ATOM 709 C CA . LEU A 1 91 ? -24.584 0.374 29.372 1.00 90.44 91 LEU A CA 1
ATOM 710 C C . LEU A 1 91 ? -24.870 1.852 29.657 1.00 90.44 91 LEU A C 1
ATOM 712 O O . LEU A 1 91 ? -24.758 2.283 30.801 1.00 90.44 91 LEU A O 1
ATOM 716 N N . TYR A 1 92 ? -25.302 2.608 28.647 1.00 89.88 92 TYR A N 1
ATOM 717 C CA . TYR A 1 92 ? -25.656 4.017 28.808 1.00 89.88 92 TYR A CA 1
ATOM 718 C C . TYR A 1 92 ? -26.864 4.211 29.736 1.00 89.88 92 TYR A C 1
ATOM 720 O O . TYR A 1 92 ? -26.865 5.105 30.579 1.00 89.88 92 TYR A O 1
ATOM 728 N N . ALA A 1 93 ? -27.878 3.347 29.637 1.00 91.25 93 ALA A N 1
ATOM 729 C CA . ALA A 1 93 ? -29.031 3.370 30.531 1.00 91.25 93 ALA A CA 1
ATOM 730 C C . ALA A 1 93 ? -28.640 3.040 31.980 1.00 91.25 93 ALA A C 1
ATOM 732 O O . ALA A 1 93 ? -29.148 3.680 32.895 1.00 91.25 93 ALA A O 1
ATOM 733 N N . LYS A 1 94 ? -27.722 2.085 32.199 1.00 89.88 94 LYS A N 1
ATOM 734 C CA . LYS A 1 94 ? -27.170 1.786 33.532 1.00 89.88 94 LYS A CA 1
ATOM 735 C C . LYS A 1 94 ? -26.404 2.980 34.103 1.00 89.88 94 LYS A C 1
ATOM 737 O O . LYS A 1 94 ? -26.643 3.332 35.249 1.00 89.88 94 LYS A O 1
ATOM 742 N N . GLN A 1 95 ? -25.571 3.637 33.295 1.00 86.69 95 GLN A N 1
ATOM 743 C CA . GLN A 1 95 ? -24.838 4.842 33.704 1.00 86.69 95 GLN A CA 1
ATOM 744 C C . GLN A 1 95 ? -25.772 6.010 34.040 1.00 86.69 95 GLN A C 1
ATOM 746 O O . GLN A 1 95 ? -25.589 6.673 35.052 1.00 86.69 95 GLN A O 1
ATOM 751 N N . LYS A 1 96 ? -26.810 6.254 33.231 1.00 85.00 96 LYS A N 1
ATOM 752 C CA . LYS A 1 96 ? -27.806 7.287 33.548 1.00 85.00 96 LYS A CA 1
ATOM 753 C C . LYS A 1 96 ? -28.589 6.978 34.816 1.00 85.00 96 LYS A C 1
ATOM 755 O O . LYS A 1 96 ? -28.859 7.891 35.583 1.00 85.00 96 LYS A O 1
ATOM 760 N N . LYS A 1 97 ? -28.953 5.711 35.037 1.00 81.50 97 LYS A N 1
ATOM 761 C CA . LYS A 1 97 ? -29.613 5.300 36.278 1.00 81.50 97 LYS A CA 1
ATOM 762 C C . LYS A 1 97 ? -28.708 5.516 37.481 1.00 81.50 97 LYS A C 1
ATOM 764 O O . LYS A 1 97 ? -29.184 6.104 38.432 1.00 81.50 97 LYS A O 1
ATOM 769 N N . SER A 1 98 ? -27.426 5.148 37.409 1.00 72.50 98 SER A N 1
ATOM 770 C CA . SER A 1 98 ? -26.505 5.408 38.519 1.00 72.50 98 SER A CA 1
ATOM 771 C C . SER A 1 98 ? -26.318 6.900 38.784 1.00 72.50 98 SER A C 1
ATOM 773 O O . SER A 1 98 ? -26.255 7.269 39.941 1.00 72.50 98 SER A O 1
ATOM 775 N N . VAL A 1 99 ? -26.284 7.751 37.747 1.00 70.94 99 VAL A N 1
ATOM 776 C CA . VAL A 1 99 ? -26.187 9.215 37.920 1.00 70.94 99 VAL A CA 1
ATOM 777 C C . VAL A 1 99 ? -27.455 9.785 38.562 1.00 70.94 99 VAL A C 1
ATOM 779 O O . VAL A 1 99 ? -27.363 10.513 39.543 1.00 70.94 99 VAL A O 1
ATOM 782 N N . ASN A 1 100 ? -28.639 9.408 38.074 1.00 62.81 100 ASN A N 1
ATOM 783 C CA . ASN A 1 100 ? -29.897 9.878 38.659 1.00 62.81 100 ASN A CA 1
ATOM 784 C C . ASN A 1 100 ? -30.132 9.312 40.070 1.00 62.81 100 ASN A C 1
ATOM 786 O O . ASN A 1 100 ? -30.723 9.984 40.902 1.00 62.81 100 ASN A O 1
ATOM 790 N N . GLU A 1 101 ? -29.698 8.082 40.346 1.00 59.12 101 GLU A N 1
ATOM 791 C CA . GLU A 1 101 ? -29.795 7.473 41.676 1.00 59.12 101 GLU A CA 1
ATOM 792 C C . GLU A 1 101 ? -28.821 8.142 42.654 1.00 59.12 101 GLU A C 1
ATOM 794 O O . GLU A 1 101 ? -29.189 8.343 43.805 1.00 59.12 101 GLU A O 1
ATOM 799 N N . THR A 1 102 ? -27.651 8.604 42.189 1.00 54.72 102 THR A N 1
ATOM 800 C CA . THR A 1 102 ? -26.759 9.448 42.999 1.00 54.72 102 THR A CA 1
ATOM 801 C C . THR A 1 102 ? -27.295 10.869 43.216 1.00 54.72 102 THR A C 1
ATOM 803 O O . THR A 1 102 ? -27.159 11.384 44.319 1.00 54.72 102 THR A O 1
ATOM 806 N N . GLU A 1 103 ? -27.971 11.479 42.234 1.00 51.94 103 GLU A N 1
ATOM 807 C CA . GLU A 1 103 ? -28.571 12.824 42.381 1.00 51.94 103 GLU A CA 1
ATOM 808 C C . GLU A 1 103 ? -29.803 12.832 43.310 1.00 51.94 103 GLU A C 1
ATOM 810 O O . GLU A 1 103 ? -30.081 13.829 43.967 1.00 51.94 103 GLU A O 1
ATOM 815 N N . VAL A 1 104 ? -30.530 11.713 43.439 1.00 51.22 104 VAL A N 1
ATOM 816 C CA . VAL A 1 104 ? -31.634 11.580 44.419 1.00 51.22 104 VAL A CA 1
ATOM 817 C C . VAL A 1 104 ? -31.109 11.283 45.837 1.00 51.22 104 VAL A C 1
ATOM 819 O O . VAL A 1 104 ? -31.850 11.395 46.809 1.00 51.22 104 VAL A O 1
ATOM 822 N N . THR A 1 105 ? -29.817 10.970 45.985 1.00 49.94 105 THR A N 1
ATOM 823 C CA . THR A 1 105 ? -29.153 10.792 47.287 1.00 49.94 105 THR A CA 1
ATOM 824 C C . THR A 1 105 ? -28.367 12.013 47.758 1.00 49.94 105 THR A C 1
ATOM 826 O O . THR A 1 105 ? -27.702 11.916 48.783 1.00 49.94 105 THR A O 1
ATOM 829 N N . ASP A 1 106 ? -28.460 13.175 47.103 1.00 48.62 106 ASP A N 1
ATOM 830 C CA . ASP A 1 106 ? -27.802 14.402 47.593 1.00 48.62 106 ASP A CA 1
ATOM 831 C C . ASP A 1 106 ? -28.342 14.870 48.966 1.00 48.62 106 ASP A C 1
ATOM 833 O O . ASP A 1 106 ? -27.651 15.587 49.687 1.00 48.62 106 ASP A O 1
ATOM 837 N N . GLU A 1 107 ? -29.514 14.387 49.399 1.00 51.09 107 GLU A N 1
ATOM 838 C CA . GLU A 1 107 ? -30.010 14.556 50.780 1.00 51.09 107 GLU A CA 1
ATOM 839 C C . GLU A 1 107 ? -29.387 13.559 51.785 1.00 51.09 107 GLU A C 1
ATOM 841 O O . GLU A 1 107 ? -29.435 13.788 52.990 1.00 51.09 107 GLU A O 1
ATOM 846 N N . VAL A 1 108 ? -28.754 12.483 51.304 1.00 49.66 108 VAL A N 1
ATOM 847 C CA . VAL A 1 108 ? -28.069 11.437 52.096 1.00 49.66 108 VAL A CA 1
ATOM 848 C C . VAL A 1 108 ? -26.540 11.592 52.042 1.00 49.66 108 VAL A C 1
ATOM 850 O O . VAL A 1 108 ? -25.842 11.169 52.955 1.00 49.66 108 VAL A O 1
ATOM 853 N N . ILE A 1 109 ? -25.995 12.270 51.026 1.00 52.28 109 ILE A N 1
ATOM 854 C CA . ILE A 1 109 ? -24.556 12.573 50.891 1.00 52.28 109 ILE A CA 1
ATOM 855 C C . ILE A 1 109 ? -24.073 13.582 51.959 1.00 52.28 109 ILE A C 1
ATOM 857 O O . ILE A 1 109 ? -22.871 13.694 52.204 1.00 52.28 109 ILE A O 1
ATOM 861 N N . ALA A 1 110 ? -24.989 14.264 52.658 1.00 52.97 110 ALA A N 1
ATOM 862 C CA . ALA A 1 110 ? -24.665 15.074 53.836 1.00 52.97 110 ALA A CA 1
ATOM 863 C C . ALA A 1 110 ? -24.268 14.234 55.069 1.00 52.97 110 ALA A C 1
ATOM 865 O O . ALA A 1 110 ? -23.558 14.734 55.943 1.00 52.97 110 ALA A O 1
ATOM 866 N N . GLU A 1 111 ? -24.671 12.963 55.137 1.00 53.84 111 GLU A N 1
ATOM 867 C CA . GLU A 1 111 ? -24.228 12.026 56.168 1.00 53.84 111 GLU A CA 1
ATOM 868 C C . GLU A 1 111 ? -23.070 11.203 55.606 1.00 53.84 111 GLU A C 1
ATOM 870 O O . GLU A 1 111 ? -23.241 10.152 54.987 1.00 53.84 111 GLU A O 1
ATOM 875 N N . LEU A 1 112 ? -21.853 11.724 55.790 1.00 62.16 112 LEU A N 1
ATOM 876 C CA . LEU A 1 112 ? -20.628 10.992 55.490 1.00 62.16 112 LEU A CA 1
ATOM 877 C C . LEU A 1 112 ? -20.728 9.608 56.156 1.00 62.16 112 LEU A C 1
ATOM 879 O O . LEU A 1 112 ? -20.910 9.564 57.375 1.00 62.16 112 LEU A O 1
ATOM 883 N N . PRO A 1 113 ? -20.630 8.485 55.415 1.00 69.31 113 PRO A N 1
ATOM 884 C CA . PRO A 1 113 ? -20.824 7.175 56.014 1.00 69.31 113 PRO A CA 1
ATOM 885 C C . PRO A 1 113 ? -19.802 7.003 57.137 1.00 69.31 113 PRO A C 1
ATOM 887 O O . PRO A 1 113 ? -18.600 6.949 56.873 1.00 69.31 113 PRO A O 1
ATOM 890 N N . GLU A 1 114 ? -20.259 6.930 58.389 1.00 64.94 114 GLU A N 1
ATOM 891 C CA . GLU A 1 114 ? -19.369 6.773 59.550 1.00 64.94 114 GLU A CA 1
ATOM 892 C C . GLU A 1 114 ? -18.513 5.501 59.430 1.00 64.94 114 GLU A C 1
ATOM 894 O O . GLU A 1 114 ? -17.415 5.421 59.973 1.00 64.94 114 GLU A O 1
ATOM 899 N N . GLU A 1 115 ? -18.986 4.522 58.655 1.00 62.81 115 GLU A N 1
ATOM 900 C CA . GLU A 1 115 ? -18.257 3.328 58.226 1.00 62.81 115 GLU A CA 1
ATOM 901 C C . GLU A 1 115 ? -17.023 3.666 57.365 1.00 62.81 115 GLU A C 1
ATOM 903 O O . GLU A 1 115 ? -15.971 3.057 57.529 1.00 62.81 115 GLU A O 1
ATOM 908 N N . LEU A 1 116 ? -17.102 4.644 56.454 1.00 64.81 116 LEU A N 1
ATOM 909 C CA . LEU A 1 116 ? -15.977 5.074 55.608 1.00 64.81 116 LEU A CA 1
ATOM 910 C C . LEU A 1 116 ? -14.910 5.808 56.427 1.00 64.81 116 LEU A C 1
ATOM 912 O O . LEU A 1 116 ? -13.727 5.563 56.213 1.00 64.81 116 LEU A O 1
ATOM 916 N N . LEU A 1 117 ? -15.326 6.637 57.390 1.00 66.38 117 LEU A N 1
ATOM 917 C CA . LEU A 1 117 ? -14.423 7.286 58.346 1.00 66.38 117 LEU A CA 1
ATOM 918 C C . LEU A 1 117 ? -13.761 6.271 59.288 1.00 66.38 117 LEU A C 1
ATOM 920 O O . LEU A 1 117 ? -12.540 6.258 59.403 1.00 66.38 117 LEU A O 1
ATOM 924 N N . LYS A 1 118 ? -14.532 5.341 59.872 1.00 67.25 118 LYS A N 1
ATOM 925 C CA . LYS A 1 118 ? -13.989 4.252 60.705 1.00 67.25 118 LYS A CA 1
ATOM 926 C C . LYS A 1 118 ? -13.012 3.359 59.944 1.00 67.25 118 LYS A C 1
ATOM 928 O O . LYS A 1 118 ? -12.032 2.911 60.526 1.00 67.25 118 LYS A O 1
ATOM 933 N N . ASN A 1 119 ? -13.252 3.107 58.657 1.00 64.38 119 ASN A N 1
ATOM 934 C CA . ASN A 1 119 ? -12.357 2.313 57.810 1.00 64.38 119 ASN A CA 1
ATOM 935 C C . ASN A 1 119 ? -11.072 3.058 57.409 1.00 64.38 119 ASN A C 1
ATOM 937 O O . ASN A 1 119 ? -10.107 2.403 57.013 1.00 64.38 119 ASN A O 1
ATOM 941 N N . ILE A 1 120 ? -11.058 4.394 57.473 1.00 64.69 120 ILE A N 1
ATOM 942 C CA . ILE A 1 120 ? -9.862 5.225 57.272 1.00 64.69 120 ILE A CA 1
ATOM 943 C C . ILE A 1 120 ? -9.060 5.276 58.576 1.00 64.69 120 ILE A C 1
ATOM 945 O O . ILE A 1 120 ? -7.890 4.907 58.560 1.00 64.69 120 ILE A O 1
ATOM 949 N N . ASP A 1 121 ? -9.714 5.544 59.711 1.00 63.72 121 ASP A N 1
ATOM 950 C CA . ASP A 1 121 ? -9.073 5.526 61.034 1.00 63.72 121 ASP A CA 1
ATOM 951 C C . ASP A 1 121 ? -8.509 4.131 61.386 1.00 63.72 121 ASP A C 1
ATOM 953 O O . ASP A 1 121 ? -7.423 4.014 61.946 1.00 63.72 121 ASP A O 1
ATOM 957 N N . GLN A 1 122 ? -9.184 3.040 60.990 1.00 59.25 122 GLN A N 1
ATOM 958 C CA . GLN A 1 122 ? -8.660 1.671 61.142 1.00 59.25 122 GLN A CA 1
ATOM 959 C C . GLN A 1 122 ? -7.548 1.312 60.143 1.00 59.25 122 GLN A C 1
ATOM 961 O O . GLN A 1 122 ? -6.764 0.402 60.416 1.00 59.25 122 GLN A O 1
ATOM 966 N N . LYS A 1 123 ? -7.468 1.982 58.985 1.00 55.62 123 LYS A N 1
ATOM 967 C CA . LYS A 1 123 ? -6.381 1.780 58.008 1.00 55.62 123 LYS A CA 1
ATOM 968 C C . LYS A 1 123 ? -5.124 2.564 58.360 1.00 55.62 123 LYS A C 1
ATOM 970 O O . LYS A 1 123 ? -4.032 2.111 58.018 1.00 55.62 123 LYS A O 1
ATOM 975 N N . ASP A 1 124 ? -5.265 3.691 59.046 1.00 53.53 124 ASP A N 1
ATOM 976 C CA . ASP A 1 124 ? -4.134 4.524 59.453 1.00 53.53 124 ASP A CA 1
ATOM 977 C C . ASP A 1 124 ? -3.354 3.927 60.643 1.00 53.53 124 ASP A C 1
ATOM 979 O O . ASP A 1 124 ? -2.151 4.157 60.770 1.00 53.53 124 ASP A O 1
ATOM 983 N N . GLU A 1 125 ? -3.977 3.050 61.437 1.00 54.81 125 GLU A N 1
ATOM 984 C CA . GLU A 1 125 ? -3.350 2.341 62.570 1.00 54.81 125 GLU A CA 1
ATOM 985 C C . GLU A 1 125 ? -2.563 1.069 62.157 1.00 54.81 125 GLU A C 1
ATOM 987 O O . GLU A 1 125 ? -1.852 0.472 62.968 1.00 54.81 125 GLU A O 1
ATOM 992 N N . GLY A 1 126 ? -2.631 0.638 60.889 1.00 47.84 126 GLY A N 1
ATOM 993 C CA . GLY A 1 126 ? -2.004 -0.607 60.437 1.00 47.84 126 GLY A CA 1
ATOM 994 C C . GLY A 1 126 ? -1.644 -0.612 58.954 1.00 47.84 126 GLY A C 1
ATOM 995 O O . GLY A 1 126 ? -2.464 -0.951 58.110 1.00 47.84 126 GLY A O 1
ATOM 996 N N . SER A 1 127 ? -0.369 -0.357 58.643 1.00 44.38 127 SER A N 1
ATOM 997 C CA . SER A 1 127 ? 0.262 -0.471 57.311 1.00 44.38 127 SER A CA 1
ATOM 998 C C . SER A 1 127 ? 0.006 0.670 56.308 1.00 44.38 127 SER A C 1
ATOM 1000 O O . SER A 1 127 ? -0.460 0.472 55.188 1.00 44.38 127 SER A O 1
ATOM 1002 N N . THR A 1 128 ? 0.479 1.872 56.640 1.00 43.94 128 THR A N 1
ATOM 1003 C CA . THR A 1 128 ? 0.773 2.934 55.664 1.00 43.94 128 THR A CA 1
ATOM 1004 C C . THR A 1 128 ? 1.973 2.548 54.781 1.00 43.94 128 THR A C 1
ATOM 1006 O O . THR A 1 128 ? 3.075 3.085 54.887 1.00 43.94 128 THR A O 1
ATOM 1009 N N . GLN A 1 129 ? 1.797 1.589 53.865 1.00 52.38 129 GLN A N 1
ATOM 1010 C CA . GLN A 1 129 ? 2.687 1.489 52.708 1.00 52.38 129 GLN A CA 1
ATOM 1011 C C . GLN A 1 129 ? 2.367 2.662 51.786 1.00 52.38 129 GLN A C 1
ATOM 1013 O O . GLN A 1 129 ? 1.415 2.619 51.012 1.00 52.38 129 GLN A O 1
ATOM 1018 N N . TYR A 1 130 ? 3.166 3.721 51.912 1.00 49.91 130 TYR A N 1
ATOM 1019 C CA . TYR A 1 130 ? 3.171 4.902 51.059 1.00 49.91 130 TYR A CA 1
ATOM 1020 C C . TYR A 1 130 ? 3.227 4.504 49.577 1.00 49.91 130 TYR A C 1
ATOM 1022 O O . TYR A 1 130 ? 4.297 4.430 48.970 1.00 49.91 130 TYR A O 1
ATOM 1030 N N . SER A 1 131 ? 2.073 4.289 48.945 1.00 55.06 131 SER A N 1
ATOM 1031 C CA . SER A 1 131 ? 1.970 4.445 47.503 1.00 55.06 131 SER A CA 1
ATOM 1032 C C . SER A 1 131 ? 2.132 5.937 47.254 1.00 55.06 131 SER A C 1
ATOM 1034 O O . SER A 1 131 ? 1.168 6.694 47.342 1.00 55.06 131 SER A O 1
ATOM 1036 N N . SER A 1 132 ? 3.386 6.359 47.070 1.00 52.84 132 SER A N 1
ATOM 1037 C CA . SER A 1 132 ? 3.788 7.723 46.741 1.00 52.84 132 SER A CA 1
ATOM 1038 C C . SER A 1 132 ? 2.759 8.340 45.795 1.00 52.84 132 SER A C 1
ATOM 1040 O O . SER A 1 132 ? 2.614 7.911 44.646 1.00 52.84 132 SER A O 1
ATOM 1042 N N . SER A 1 133 ? 2.014 9.315 46.322 1.00 54.59 133 SER A N 1
ATOM 1043 C CA . SER A 1 133 ? 1.195 10.221 45.533 1.00 54.59 133 SER A CA 1
ATOM 1044 C C . SER A 1 133 ? 2.124 10.847 44.500 1.00 54.59 133 SER A C 1
ATOM 1046 O O . SER A 1 133 ? 3.000 11.650 44.831 1.00 54.59 133 SER A O 1
ATOM 1048 N N . ARG A 1 134 ? 2.026 10.386 43.251 1.00 58.91 134 ARG A N 1
ATOM 1049 C CA . ARG A 1 134 ? 2.815 10.937 42.154 1.00 58.91 134 ARG A CA 1
ATOM 1050 C C . ARG A 1 134 ? 2.237 12.309 41.851 1.00 58.91 134 ARG A C 1
ATOM 1052 O O . ARG A 1 134 ? 1.269 12.415 41.103 1.00 58.91 134 ARG A O 1
ATOM 1059 N N . HIS A 1 135 ? 2.830 13.348 42.431 1.00 59.75 135 HIS A N 1
ATOM 1060 C CA . HIS A 1 135 ? 2.667 14.704 41.928 1.00 59.75 135 HIS A CA 1
ATOM 1061 C C . HIS A 1 135 ? 2.992 14.684 40.431 1.00 59.75 135 HIS A C 1
ATOM 1063 O O . HIS A 1 135 ? 4.105 14.334 40.034 1.00 59.75 135 HIS A O 1
ATOM 1069 N N . VAL A 1 136 ? 2.003 14.999 39.598 1.00 65.56 136 VAL A N 1
ATOM 1070 C CA . VAL A 1 136 ? 2.215 15.193 38.166 1.00 65.56 136 VAL A CA 1
ATOM 1071 C C . VAL A 1 136 ? 2.955 16.518 38.026 1.00 65.56 136 VAL A C 1
ATOM 1073 O O . VAL A 1 136 ? 2.364 17.586 38.154 1.00 65.56 136 VAL A O 1
ATOM 1076 N N . THR A 1 137 ? 4.272 16.458 37.850 1.00 57.38 137 THR A N 1
ATOM 1077 C CA . THR A 1 137 ? 5.063 17.622 37.460 1.00 57.38 137 THR A CA 1
ATOM 1078 C C . THR A 1 137 ? 4.769 17.939 35.997 1.00 57.38 137 THR A C 1
ATOM 1080 O O . THR A 1 137 ? 5.013 17.117 35.113 1.00 57.38 137 THR A O 1
ATOM 1083 N N . PHE A 1 138 ? 4.238 19.138 35.743 1.00 58.81 138 PHE A N 1
ATOM 1084 C CA . PHE A 1 138 ? 3.938 19.637 34.396 1.00 58.81 138 PHE A CA 1
ATOM 1085 C C . PHE A 1 138 ? 5.193 19.794 33.517 1.00 58.81 138 PHE A C 1
ATOM 1087 O O . PHE A 1 138 ? 5.068 19.877 32.304 1.00 58.81 138 PHE A O 1
ATOM 1094 N N . ASP A 1 139 ? 6.396 19.702 34.089 1.00 59.34 139 ASP A N 1
ATOM 1095 C CA . ASP A 1 139 ? 7.659 19.692 33.339 1.00 59.34 139 ASP A CA 1
ATOM 1096 C C . ASP A 1 139 ? 7.894 18.395 32.533 1.00 59.34 139 ASP A C 1
ATOM 1098 O O . ASP A 1 139 ? 8.805 18.336 31.714 1.00 59.34 139 ASP A O 1
ATOM 1102 N N . LYS A 1 140 ? 7.074 17.346 32.724 1.00 55.09 140 LYS A N 1
ATOM 1103 C CA . LYS A 1 140 ? 7.063 16.143 31.863 1.00 55.09 140 LYS A CA 1
ATOM 1104 C C . LYS A 1 140 ? 6.049 16.207 30.715 1.00 55.09 140 LYS A C 1
ATOM 1106 O O . LYS A 1 140 ? 5.936 15.235 29.968 1.00 55.09 140 LYS A O 1
ATOM 1111 N N . LEU A 1 141 ? 5.296 17.304 30.564 1.00 51.59 141 LEU A N 1
ATOM 1112 C CA . LEU A 1 141 ? 4.400 17.446 29.411 1.00 51.59 141 LEU A CA 1
ATOM 1113 C C . LEU A 1 141 ? 5.171 17.599 28.093 1.00 51.59 141 LEU A C 1
ATOM 1115 O O . LEU A 1 141 ? 4.673 17.124 27.082 1.00 51.59 141 LEU A O 1
ATOM 1119 N N . ASP A 1 142 ? 6.394 18.137 28.102 1.00 53.59 142 ASP A N 1
ATOM 1120 C CA . ASP A 1 142 ? 7.206 18.242 26.876 1.00 53.59 142 ASP A CA 1
ATOM 1121 C C . ASP A 1 142 ? 7.541 16.856 26.284 1.00 53.59 142 ASP A C 1
ATOM 1123 O O . ASP A 1 142 ? 7.469 16.653 25.073 1.00 53.59 142 ASP A O 1
ATOM 1127 N N . GLU A 1 143 ? 7.798 15.842 27.124 1.00 57.53 143 GLU A N 1
ATOM 1128 C CA . GLU A 1 143 ? 7.933 14.449 26.658 1.00 57.53 143 GLU A CA 1
ATOM 1129 C C . GLU A 1 143 ? 6.581 13.848 26.224 1.00 57.53 143 GLU A C 1
ATOM 1131 O O . GLU A 1 143 ? 6.532 12.937 25.392 1.00 57.53 143 GLU A O 1
ATOM 1136 N N . SER A 1 144 ? 5.464 14.326 26.783 1.00 60.47 144 SER A N 1
ATOM 1137 C CA . SER A 1 144 ? 4.117 13.901 26.385 1.00 60.47 144 SER A CA 1
ATOM 1138 C C . SER A 1 144 ? 3.755 14.420 24.995 1.00 60.47 144 SER A C 1
ATOM 1140 O O . SER A 1 144 ? 3.170 13.668 24.216 1.00 60.47 144 SER A O 1
ATOM 1142 N N . ASP A 1 145 ? 4.155 15.643 24.653 1.00 67.00 145 ASP A N 1
ATOM 1143 C CA . ASP A 1 145 ? 3.879 16.258 23.354 1.00 67.00 145 ASP A CA 1
ATOM 1144 C C . ASP A 1 145 ? 4.642 15.546 22.226 1.00 67.00 145 ASP A C 1
ATOM 1146 O O . ASP A 1 145 ? 4.056 15.208 21.192 1.00 67.00 145 ASP A O 1
ATOM 1150 N N . GLU A 1 146 ? 5.914 15.183 22.437 1.00 71.81 146 GLU A N 1
ATOM 1151 C CA . GLU A 1 146 ? 6.666 14.369 21.470 1.00 71.81 146 GLU A CA 1
ATOM 1152 C C . GLU A 1 146 ? 6.029 12.984 21.255 1.00 71.81 146 GLU A C 1
ATOM 1154 O O . GLU A 1 146 ? 5.933 12.488 20.121 1.00 71.81 146 GLU A O 1
ATOM 1159 N N . ASN A 1 147 ? 5.545 12.363 22.334 1.00 75.69 147 ASN A N 1
ATOM 1160 C CA . ASN A 1 147 ? 4.856 11.077 22.275 1.00 75.69 147 ASN A CA 1
ATOM 1161 C C . ASN A 1 147 ? 3.479 11.186 21.601 1.00 75.69 147 ASN A C 1
ATOM 1163 O O . ASN A 1 147 ? 3.121 10.320 20.794 1.00 75.69 147 ASN A O 1
ATOM 1167 N N . GLU A 1 148 ? 2.714 12.246 21.862 1.00 81.00 148 GLU A N 1
ATOM 1168 C CA . GLU A 1 148 ? 1.431 12.510 21.210 1.00 81.00 148 GLU A CA 1
ATOM 1169 C C . GLU A 1 148 ? 1.621 12.779 19.715 1.00 81.00 148 GLU A C 1
ATOM 1171 O O . GLU A 1 148 ? 0.919 12.199 18.877 1.00 81.00 148 GLU A O 1
ATOM 1176 N N . GLU A 1 149 ? 2.631 13.563 19.339 1.00 85.19 149 GLU A N 1
ATOM 1177 C CA . GLU A 1 149 ? 2.990 13.774 17.944 1.00 85.19 149 GLU A CA 1
ATOM 1178 C C . GLU A 1 149 ? 3.394 12.473 17.247 1.00 85.19 149 GLU A C 1
ATOM 1180 O O . GLU A 1 149 ? 2.980 12.216 16.106 1.00 85.19 149 GLU A O 1
ATOM 1185 N N . ALA A 1 150 ? 4.207 11.641 17.902 1.00 86.12 150 ALA A N 1
ATOM 1186 C CA . ALA A 1 150 ? 4.611 10.343 17.379 1.00 86.12 150 ALA A CA 1
ATOM 1187 C C . ALA A 1 150 ? 3.396 9.421 17.190 1.00 86.12 150 ALA A C 1
ATOM 1189 O O . ALA A 1 150 ? 3.258 8.785 16.136 1.00 86.12 150 ALA A O 1
ATOM 1190 N N . LEU A 1 151 ? 2.463 9.404 18.147 1.00 85.12 151 LEU A N 1
ATOM 1191 C CA . LEU A 1 151 ? 1.197 8.677 18.051 1.00 85.12 151 LEU A CA 1
ATOM 1192 C C . LEU A 1 151 ? 0.325 9.211 16.909 1.00 85.12 151 LEU A C 1
ATOM 1194 O O . LEU A 1 151 ? -0.170 8.428 16.093 1.00 85.12 151 LEU A O 1
ATOM 1198 N N . ALA A 1 152 ? 0.193 10.528 16.763 1.00 89.88 152 ALA A N 1
ATOM 1199 C CA . ALA A 1 152 ? -0.556 11.151 15.678 1.00 89.88 152 ALA A CA 1
ATOM 1200 C C . ALA A 1 152 ? 0.062 10.830 14.305 1.00 89.88 152 ALA A C 1
ATOM 1202 O O . ALA A 1 152 ? -0.655 10.461 13.365 1.00 89.88 152 ALA A O 1
ATOM 1203 N N . LYS A 1 153 ? 1.396 10.893 14.172 1.00 92.62 153 LYS A N 1
ATOM 1204 C CA . LYS A 1 153 ? 2.143 10.476 12.968 1.00 92.62 153 LYS A CA 1
ATOM 1205 C C . LYS A 1 153 ? 1.921 8.982 12.686 1.00 92.62 153 LYS A C 1
ATOM 1207 O O . LYS A 1 153 ? 1.649 8.600 11.541 1.00 92.62 153 LYS A O 1
ATOM 1212 N N . ALA A 1 154 ? 1.929 8.128 13.709 1.00 92.12 154 ALA A N 1
ATOM 1213 C CA . ALA A 1 154 ? 1.636 6.701 13.574 1.00 92.12 154 ALA A CA 1
ATOM 1214 C C . ALA A 1 154 ? 0.190 6.444 13.105 1.00 92.12 154 ALA A C 1
ATOM 1216 O O . ALA A 1 154 ? -0.036 5.639 12.198 1.00 92.12 154 ALA A O 1
ATOM 1217 N N . ILE A 1 155 ? -0.799 7.161 13.641 1.00 91.44 155 ILE A N 1
ATOM 1218 C CA . ILE A 1 155 ? -2.204 7.060 13.214 1.00 91.44 155 ILE A CA 1
ATOM 1219 C C . ILE A 1 155 ? -2.360 7.519 11.756 1.00 91.44 155 ILE A C 1
ATOM 1221 O O . ILE A 1 155 ? -2.985 6.822 10.949 1.00 91.44 155 ILE A O 1
ATOM 1225 N N . LYS A 1 156 ? -1.745 8.647 11.375 1.00 94.06 156 LYS A N 1
ATOM 1226 C CA . LYS A 1 156 ? -1.764 9.172 9.997 1.00 94.06 156 LYS A CA 1
ATOM 1227 C C . LYS A 1 156 ? -1.152 8.178 9.004 1.00 94.06 156 LYS A C 1
ATOM 1229 O O . LYS A 1 156 ? -1.727 7.922 7.943 1.00 94.06 156 LYS A O 1
ATOM 1234 N N . THR A 1 157 ? -0.024 7.556 9.347 1.00 95.12 157 THR A N 1
ATOM 1235 C CA . THR A 1 157 ? 0.609 6.551 8.475 1.00 95.12 157 THR A CA 1
ATOM 1236 C C . THR A 1 157 ? -0.210 5.263 8.374 1.00 95.12 157 THR A C 1
ATOM 1238 O O . THR A 1 157 ? -0.306 4.708 7.277 1.00 95.12 157 THR A O 1
ATOM 1241 N N . LYS A 1 158 ? -0.861 4.809 9.458 1.00 95.50 158 LYS A N 1
ATOM 1242 C CA . LYS A 1 158 ? -1.800 3.670 9.428 1.00 95.50 158 LYS A CA 1
ATOM 1243 C C . LYS A 1 158 ? -2.971 3.937 8.476 1.00 95.50 158 LYS A C 1
ATOM 1245 O O . LYS A 1 158 ? -3.217 3.119 7.592 1.00 95.50 158 LYS A O 1
ATOM 1250 N N . LYS A 1 159 ? -3.612 5.109 8.564 1.00 96.50 159 LYS A N 1
ATOM 1251 C CA . LYS A 1 159 ? -4.678 5.529 7.629 1.00 96.50 159 LYS A CA 1
ATOM 1252 C C . LYS A 1 159 ? -4.181 5.609 6.178 1.00 96.50 159 LYS A C 1
ATOM 1254 O O . LYS A 1 159 ? -4.852 5.162 5.254 1.00 96.50 159 LYS A O 1
ATOM 1259 N N . ARG A 1 160 ? -2.959 6.101 5.943 1.00 95.69 160 ARG A N 1
ATOM 1260 C CA . ARG A 1 160 ? -2.359 6.102 4.594 1.00 95.69 160 ARG A CA 1
ATOM 1261 C C . ARG A 1 160 ? -2.150 4.687 4.044 1.00 95.69 160 ARG A C 1
ATOM 1263 O O . ARG A 1 160 ? -2.308 4.478 2.843 1.00 95.69 160 ARG A O 1
ATOM 1270 N N . LYS A 1 161 ? -1.779 3.717 4.889 1.00 95.38 161 LYS A N 1
ATOM 1271 C CA . LYS A 1 161 ? -1.625 2.310 4.482 1.00 95.38 161 LYS A CA 1
ATOM 1272 C C . LYS A 1 161 ? -2.969 1.699 4.077 1.00 95.38 161 LYS A C 1
ATOM 1274 O O . LYS A 1 161 ? -3.023 1.075 3.024 1.00 95.38 161 LYS A O 1
ATOM 1279 N N . THR A 1 162 ? -4.048 1.939 4.824 1.00 95.75 162 THR A N 1
ATOM 1280 C CA . THR A 1 162 ? -5.385 1.436 4.454 1.00 95.75 162 THR A CA 1
ATOM 1281 C C . THR A 1 162 ? -5.905 2.067 3.159 1.00 95.75 162 THR A C 1
ATOM 1283 O O . THR A 1 162 ? -6.476 1.364 2.330 1.00 95.75 162 THR A O 1
ATOM 1286 N N . LEU A 1 163 ? -5.607 3.345 2.898 1.00 96.12 163 LEU A N 1
ATOM 1287 C CA . LEU A 1 163 ? -5.939 3.987 1.618 1.00 96.12 163 LEU A CA 1
ATOM 1288 C C . LEU A 1 163 ? -5.243 3.338 0.412 1.00 96.12 163 LEU A C 1
ATOM 1290 O O . LEU A 1 163 ? -5.814 3.319 -0.675 1.00 96.12 163 LEU A O 1
ATOM 1294 N N . LYS A 1 164 ? -4.040 2.766 0.567 1.00 95.69 164 LYS A N 1
ATOM 1295 C CA . LYS A 1 164 ? -3.403 2.003 -0.526 1.00 95.69 164 LYS A CA 1
ATOM 1296 C C . LYS A 1 164 ? -4.210 0.757 -0.893 1.00 95.69 164 LYS A C 1
ATOM 1298 O O . LYS A 1 164 ? -4.250 0.394 -2.063 1.00 95.69 164 LYS A O 1
ATOM 1303 N N . ASN A 1 165 ? -4.871 0.131 0.082 1.00 94.62 165 ASN A N 1
ATOM 1304 C CA . ASN A 1 165 ? -5.738 -1.019 -0.165 1.00 94.62 165 ASN A CA 1
ATOM 1305 C C . ASN A 1 165 ? -7.022 -0.630 -0.900 1.00 94.62 165 ASN A C 1
ATOM 1307 O O . ASN A 1 165 ? -7.548 -1.472 -1.617 1.00 94.62 165 ASN A O 1
ATOM 1311 N N . LEU A 1 166 ? -7.493 0.609 -0.739 1.00 95.44 166 LEU A N 1
ATOM 1312 C CA . LEU A 1 166 ? -8.637 1.140 -1.478 1.00 95.44 166 LEU A CA 1
ATOM 1313 C C . LEU A 1 166 ? -8.249 1.606 -2.891 1.00 95.44 166 LEU A C 1
ATOM 1315 O O . LEU A 1 166 ? -9.016 1.439 -3.825 1.00 95.44 166 LEU A O 1
ATOM 1319 N N . ARG A 1 167 ? -7.043 2.167 -3.059 1.00 95.06 167 ARG A N 1
ATOM 1320 C CA . ARG A 1 167 ? -6.545 2.692 -4.345 1.00 95.06 167 ARG A CA 1
ATOM 1321 C C . ARG A 1 167 ? -6.034 1.632 -5.321 1.00 95.06 167 ARG A C 1
ATOM 1323 O O . ARG A 1 167 ? -5.747 1.982 -6.460 1.00 95.06 167 ARG A O 1
ATOM 1330 N N . LYS A 1 168 ? -5.817 0.389 -4.883 1.00 95.69 168 LYS A N 1
ATOM 1331 C CA . LYS A 1 168 ? -5.385 -0.684 -5.788 1.00 95.69 168 LYS A CA 1
ATOM 1332 C C . LYS A 1 168 ? -6.567 -1.099 -6.670 1.00 95.69 168 LYS A C 1
ATOM 1334 O O . LYS A 1 168 ? -7.654 -1.358 -6.174 1.00 95.69 168 LYS A O 1
ATOM 1339 N N . ASP A 1 169 ? -6.314 -1.206 -7.958 1.00 95.56 169 ASP A N 1
ATOM 1340 C CA . ASP A 1 169 ? -7.232 -1.682 -8.997 1.00 95.56 169 ASP A CA 1
ATOM 1341 C C . ASP A 1 169 ? -7.145 -3.202 -9.215 1.00 95.56 169 ASP A C 1
ATOM 1343 O O . ASP A 1 169 ? -7.988 -3.789 -9.889 1.00 95.56 169 ASP A O 1
ATOM 1347 N N . SER A 1 170 ? -6.121 -3.845 -8.642 1.00 95.94 170 SER A N 1
ATOM 1348 C CA . SER A 1 170 ? -5.849 -5.268 -8.815 1.00 95.94 170 SER A CA 1
ATOM 1349 C C . SER A 1 170 ? -6.030 -6.076 -7.531 1.00 95.94 170 SER A C 1
ATOM 1351 O O . SER A 1 170 ? -5.509 -5.745 -6.458 1.00 95.94 170 SER A O 1
ATOM 1353 N N . VAL A 1 171 ? -6.744 -7.196 -7.651 1.00 96.69 171 VAL A N 1
ATOM 1354 C CA . VAL A 1 171 ? -6.996 -8.141 -6.558 1.00 96.69 171 VAL A CA 1
ATOM 1355 C C . VAL A 1 171 ? -6.601 -9.546 -7.006 1.00 96.69 171 VAL A C 1
ATOM 1357 O O . VAL A 1 171 ? -7.079 -10.054 -8.017 1.00 96.69 171 VAL A O 1
ATOM 1360 N N . LYS A 1 172 ? -5.715 -10.195 -6.243 1.00 97.44 172 LYS A N 1
ATOM 1361 C CA . LYS A 1 172 ? -5.341 -11.600 -6.454 1.00 97.44 172 LYS A CA 1
ATOM 1362 C C . LYS A 1 172 ? -6.354 -12.506 -5.749 1.00 97.44 172 LYS A C 1
ATOM 1364 O O . LYS A 1 172 ? -6.581 -12.345 -4.552 1.00 97.44 172 LYS A O 1
ATOM 1369 N N . ARG A 1 173 ? -6.942 -13.453 -6.477 1.00 96.06 173 ARG A N 1
ATOM 1370 C CA . ARG A 1 173 ? -7.869 -14.480 -5.983 1.00 96.06 173 ARG A CA 1
ATOM 1371 C C . ARG A 1 173 ? -7.285 -15.852 -6.333 1.00 96.06 173 ARG A C 1
ATOM 1373 O O . ARG A 1 173 ? -7.436 -16.338 -7.449 1.00 96.06 173 ARG A O 1
ATOM 1380 N N . GLY A 1 174 ? -6.536 -16.444 -5.400 1.00 96.19 174 GLY A N 1
ATOM 1381 C CA . GLY A 1 174 ? -5.832 -17.710 -5.635 1.00 96.19 174 GLY A CA 1
ATOM 1382 C C . GLY A 1 174 ? -4.803 -17.606 -6.769 1.00 96.19 174 GLY A C 1
ATOM 1383 O O . GLY A 1 174 ? -3.880 -16.790 -6.698 1.00 96.19 174 GLY A O 1
ATOM 1384 N N . LYS A 1 175 ? -4.968 -18.429 -7.813 1.00 97.44 175 LYS A N 1
ATOM 1385 C CA . LYS A 1 175 ? -4.124 -18.431 -9.024 1.00 97.44 175 LYS A CA 1
ATOM 1386 C C . LYS A 1 175 ? -4.353 -17.200 -9.911 1.00 97.44 175 LYS A C 1
ATOM 1388 O O . LYS A 1 175 ? -3.450 -16.808 -10.645 1.00 97.44 175 LYS A O 1
ATOM 1393 N N . PHE A 1 176 ? -5.524 -16.571 -9.824 1.00 97.25 176 PHE A N 1
ATOM 1394 C CA . PHE A 1 176 ? -5.934 -15.507 -10.738 1.00 97.25 176 PHE A CA 1
ATOM 1395 C C . PHE A 1 176 ? -5.673 -14.106 -10.168 1.00 97.25 176 PHE A C 1
ATOM 1397 O O . PHE A 1 176 ? -5.688 -13.886 -8.953 1.00 97.25 176 PHE A O 1
ATOM 1404 N N . ARG A 1 177 ? -5.452 -13.131 -11.057 1.00 97.56 177 ARG A N 1
ATOM 1405 C CA . ARG A 1 177 ? -5.404 -11.694 -10.748 1.00 97.56 177 ARG A CA 1
ATOM 1406 C C . ARG A 1 177 ? -6.474 -10.995 -11.578 1.00 97.56 177 ARG A C 1
ATOM 1408 O O . ARG A 1 177 ? -6.432 -11.076 -12.796 1.00 97.56 177 ARG A O 1
ATOM 1415 N N . VAL A 1 178 ? -7.387 -10.299 -10.910 1.00 97.50 178 VAL A N 1
ATOM 1416 C CA . VAL A 1 178 ? -8.441 -9.496 -11.543 1.00 97.50 178 VAL A CA 1
ATOM 1417 C C . VAL A 1 178 ? -8.031 -8.027 -11.473 1.00 97.50 178 VAL A C 1
ATOM 1419 O O . VAL A 1 178 ? -7.536 -7.591 -10.430 1.00 97.50 178 VAL A O 1
ATOM 1422 N N . GLN A 1 179 ? -8.194 -7.286 -12.569 1.00 97.31 179 GLN A N 1
ATOM 1423 C CA . GLN A 1 179 ? -7.915 -5.850 -12.675 1.00 97.31 179 GLN A CA 1
ATOM 1424 C C . GLN A 1 179 ? -9.147 -5.126 -13.224 1.00 97.31 179 GLN A C 1
ATOM 1426 O O . GLN A 1 179 ? -9.845 -5.679 -14.069 1.00 97.31 179 GLN A O 1
ATOM 1431 N N . LEU A 1 180 ? -9.404 -3.907 -12.746 1.00 95.31 180 LEU A N 1
ATOM 1432 C CA . LEU A 1 180 ? -10.457 -3.034 -13.268 1.00 95.31 180 LEU A CA 1
ATOM 1433 C C . LEU A 1 180 ? -9.885 -2.088 -14.335 1.00 95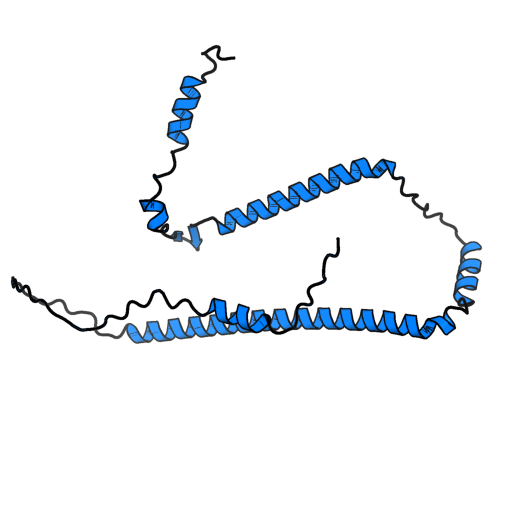.31 180 LEU A C 1
ATOM 1435 O O . LEU A 1 180 ? -8.828 -1.496 -14.126 1.00 95.31 180 LEU A O 1
ATOM 1439 N N . LEU A 1 181 ? -10.591 -1.927 -15.457 1.00 95.44 181 LEU A N 1
ATOM 1440 C CA . LEU A 1 181 ? -10.227 -0.963 -16.496 1.00 95.44 181 LEU A CA 1
ATOM 1441 C C . LEU A 1 181 ? -10.495 0.473 -16.009 1.00 95.44 181 LEU A C 1
ATOM 1443 O O . LEU A 1 181 ? -11.519 0.740 -15.381 1.00 95.44 181 LEU A O 1
ATOM 1447 N N . SER A 1 182 ? -9.573 1.401 -16.276 1.00 94.06 182 SER A N 1
ATOM 1448 C CA . SER A 1 182 ? -9.732 2.810 -15.897 1.00 94.06 182 SER A CA 1
ATOM 1449 C C . SER A 1 182 ? -10.896 3.472 -16.637 1.00 94.06 182 SER A C 1
ATOM 1451 O O . SER A 1 182 ? -11.208 3.114 -17.770 1.00 94.06 182 SER A O 1
ATOM 1453 N N . THR A 1 183 ? -11.495 4.495 -16.027 1.00 95.81 183 THR A N 1
ATOM 1454 C CA . THR A 1 183 ? -12.566 5.287 -16.648 1.00 95.81 183 THR A CA 1
ATOM 1455 C C . THR A 1 183 ? -12.099 5.949 -17.945 1.00 95.81 183 THR A C 1
ATOM 1457 O O . THR A 1 183 ? -11.034 6.571 -17.971 1.00 95.81 183 THR A O 1
ATOM 1460 N N . THR A 1 184 ? -12.929 5.889 -18.988 1.00 96.12 184 THR A N 1
ATOM 1461 C CA . THR A 1 184 ? -12.612 6.394 -20.336 1.00 96.12 184 THR A CA 1
ATOM 1462 C C . THR A 1 184 ? -12.307 7.894 -20.369 1.00 96.12 184 THR A C 1
ATOM 1464 O O . THR A 1 184 ? -11.461 8.332 -21.149 1.00 96.12 184 THR A O 1
ATOM 1467 N N . GLN A 1 185 ? -12.951 8.683 -19.502 1.00 96.00 185 GLN A N 1
ATOM 1468 C CA . GLN A 1 185 ? -12.718 10.126 -19.395 1.00 96.00 185 GLN A CA 1
ATOM 1469 C C . GLN A 1 185 ? -11.286 10.450 -18.949 1.00 96.00 185 GLN A C 1
ATOM 1471 O O . GLN A 1 185 ? -10.629 11.272 -19.584 1.00 96.00 185 GLN A O 1
ATOM 1476 N N . ASP A 1 186 ? -10.772 9.777 -17.915 1.00 94.06 186 ASP A N 1
ATOM 1477 C CA . ASP A 1 186 ? -9.416 10.010 -17.389 1.00 94.06 186 ASP A CA 1
ATOM 1478 C C . ASP A 1 186 ? -8.356 9.635 -18.438 1.00 94.06 186 ASP A C 1
ATOM 1480 O O . ASP A 1 186 ? -7.461 10.419 -18.740 1.00 94.06 186 ASP A O 1
ATOM 1484 N N . SER A 1 187 ? -8.530 8.489 -19.107 1.00 92.88 187 SER A N 1
ATOM 1485 C CA . SER A 1 187 ? -7.608 8.042 -20.160 1.00 92.88 187 SER A CA 1
ATOM 1486 C C . SER A 1 187 ? -7.636 8.894 -21.434 1.00 92.88 187 SER A C 1
ATOM 1488 O O . SER A 1 187 ? -6.658 8.898 -22.176 1.00 92.88 187 SER A O 1
ATOM 1490 N N . LYS A 1 188 ? -8.755 9.572 -21.728 1.00 95.50 188 LYS A N 1
ATOM 1491 C CA . LYS A 1 188 ? -8.907 10.408 -22.932 1.00 95.50 188 LYS A CA 1
ATOM 1492 C C . LYS A 1 188 ? -8.470 11.851 -22.692 1.00 95.50 188 LYS A C 1
ATOM 1494 O O . LYS A 1 188 ? -7.928 12.480 -23.595 1.00 95.50 188 LYS A O 1
ATOM 1499 N N . THR A 1 189 ? -8.752 12.388 -21.506 1.00 97.12 189 THR A N 1
ATOM 1500 C CA . THR A 1 189 ? -8.486 13.798 -21.181 1.00 97.12 189 THR A CA 1
ATOM 1501 C C . THR A 1 189 ? -7.070 14.025 -20.667 1.00 97.12 189 THR A C 1
ATOM 1503 O O . THR A 1 189 ? -6.518 15.099 -20.902 1.00 97.12 189 THR A O 1
ATOM 1506 N N . LEU A 1 190 ? -6.463 13.033 -20.004 1.00 95.69 190 LEU A N 1
ATOM 1507 C CA . LEU A 1 190 ? -5.109 13.142 -19.475 1.00 95.69 190 LEU A CA 1
ATOM 1508 C C . LEU A 1 190 ? -4.120 12.269 -20.257 1.00 95.69 190 LEU A C 1
ATOM 1510 O O . LEU A 1 190 ? -4.404 11.105 -20.544 1.00 95.69 190 LEU A O 1
ATOM 1514 N N . PRO A 1 191 ? -2.914 12.786 -20.558 1.00 96.38 191 PRO A N 1
ATOM 1515 C CA . PRO A 1 191 ? -1.849 11.959 -21.097 1.00 96.38 191 PRO A CA 1
ATOM 1516 C C . PRO A 1 191 ? -1.388 10.925 -20.055 1.00 96.38 191 PRO A C 1
ATOM 1518 O O . PRO A 1 191 ? -1.483 11.161 -18.842 1.00 96.38 191 PRO A O 1
ATOM 1521 N N . PRO A 1 192 ? -0.820 9.792 -20.498 1.00 96.31 192 PRO A N 1
ATOM 1522 C CA . PRO A 1 192 ? -0.273 8.796 -19.591 1.00 96.31 192 PRO A CA 1
ATOM 1523 C C . PRO A 1 192 ? 0.833 9.393 -18.709 1.00 96.31 192 PRO A C 1
ATOM 1525 O O . PRO A 1 192 ? 1.573 10.304 -19.091 1.00 96.31 192 PRO A O 1
ATOM 1528 N N . LYS A 1 193 ? 0.961 8.863 -17.490 1.00 96.44 193 LYS A N 1
ATOM 1529 C CA . LYS A 1 193 ? 1.967 9.328 -16.526 1.00 96.44 193 LYS A CA 1
ATOM 1530 C C . LYS A 1 193 ? 3.374 9.020 -17.027 1.00 96.44 193 LYS A C 1
ATOM 1532 O O . LYS A 1 193 ? 3.630 7.939 -17.547 1.00 96.44 193 LYS A O 1
ATOM 1537 N N . LYS A 1 194 ? 4.313 9.936 -16.767 1.00 97.31 194 LYS A N 1
ATOM 1538 C CA . LYS A 1 194 ? 5.733 9.717 -17.070 1.00 97.31 194 LYS A CA 1
ATOM 1539 C C . LYS A 1 194 ? 6.253 8.451 -16.389 1.00 97.31 194 LYS A C 1
ATOM 1541 O O . LYS A 1 194 ? 6.068 8.256 -15.184 1.00 97.31 194 LYS A O 1
ATOM 1546 N N . GLU A 1 195 ? 6.976 7.634 -17.138 1.00 97.75 195 GLU A N 1
ATOM 1547 C CA . GLU A 1 195 ? 7.628 6.457 -16.582 1.00 97.75 195 GLU A CA 1
ATOM 1548 C C . GLU A 1 195 ? 8.851 6.852 -15.752 1.00 97.75 195 GLU A C 1
ATOM 1550 O O . GLU A 1 195 ? 9.764 7.542 -16.217 1.00 97.75 195 GLU A O 1
ATOM 1555 N N . SER A 1 196 ? 8.898 6.390 -14.498 1.00 96.81 196 SER A N 1
ATOM 1556 C CA . SER A 1 196 ? 9.984 6.754 -13.586 1.00 96.81 196 SER A CA 1
ATOM 1557 C C . SER A 1 196 ? 11.344 6.222 -14.038 1.00 96.81 196 SER A C 1
ATOM 1559 O O . SER A 1 196 ? 12.358 6.821 -13.697 1.00 96.81 196 SER A O 1
ATOM 1561 N N . SER A 1 197 ? 11.378 5.108 -14.776 1.00 96.62 197 SER A N 1
ATOM 1562 C CA . SER A 1 197 ? 12.626 4.495 -15.249 1.00 96.62 197 SER A CA 1
ATOM 1563 C C . SER A 1 197 ? 13.365 5.421 -16.223 1.00 96.62 197 SER A C 1
ATOM 1565 O O . SER A 1 197 ? 14.511 5.796 -15.974 1.00 96.62 197 SER A O 1
ATOM 1567 N N . ILE A 1 198 ? 12.672 5.899 -17.264 1.00 96.12 198 ILE A N 1
ATOM 1568 C CA . ILE A 1 198 ? 13.244 6.787 -18.285 1.00 96.12 198 ILE A CA 1
ATOM 1569 C C . ILE A 1 198 ? 13.652 8.133 -17.682 1.00 96.12 198 ILE A C 1
ATOM 1571 O O . ILE A 1 198 ? 14.786 8.583 -17.869 1.00 96.12 198 ILE A O 1
ATOM 1575 N N . ILE A 1 199 ? 12.763 8.766 -16.906 1.00 97.12 199 ILE A N 1
ATOM 1576 C CA . ILE A 1 199 ? 13.060 10.087 -16.337 1.00 97.12 199 ILE A CA 1
ATOM 1577 C C . ILE A 1 199 ? 14.205 10.030 -15.321 1.00 97.12 199 ILE A C 1
ATOM 1579 O O . ILE A 1 199 ? 15.023 10.942 -15.295 1.00 97.12 199 ILE A O 1
ATOM 1583 N N . ARG A 1 200 ? 14.322 8.954 -14.527 1.00 97.25 200 ARG A N 1
ATOM 1584 C CA . ARG A 1 200 ? 15.438 8.794 -13.581 1.00 97.25 200 ARG A CA 1
ATOM 1585 C C . ARG A 1 200 ? 16.761 8.573 -14.294 1.00 97.25 200 ARG A C 1
ATOM 1587 O O . ARG A 1 200 ? 17.764 9.080 -13.817 1.00 97.25 200 ARG A O 1
ATOM 1594 N N . SER A 1 201 ? 16.792 7.857 -15.415 1.00 97.69 201 SER A N 1
ATOM 1595 C CA . SER A 1 201 ? 18.018 7.714 -16.211 1.00 97.69 201 SER A CA 1
ATOM 1596 C C . SER A 1 201 ? 18.487 9.063 -16.753 1.00 97.69 201 SER A C 1
ATOM 1598 O O . SER A 1 201 ? 19.658 9.414 -16.605 1.00 97.69 201 SER A O 1
ATOM 1600 N N . LYS A 1 202 ? 17.559 9.866 -17.294 1.00 97.38 202 LYS A N 1
ATOM 1601 C CA . LYS A 1 202 ? 17.843 11.238 -17.739 1.00 97.38 202 LYS A CA 1
ATOM 1602 C C . LYS A 1 202 ? 18.337 12.117 -16.587 1.00 97.38 202 LYS A C 1
ATOM 1604 O O . LYS A 1 202 ? 19.354 12.791 -16.731 1.00 97.38 202 LYS A O 1
ATOM 1609 N N . ASP A 1 203 ? 17.643 12.076 -15.456 1.00 97.06 203 ASP A N 1
ATOM 1610 C CA . ASP A 1 203 ? 17.959 12.861 -14.262 1.00 97.06 203 ASP A CA 1
ATOM 1611 C C . ASP A 1 203 ? 19.331 12.486 -13.679 1.00 97.06 203 ASP A C 1
ATOM 1613 O O . ASP A 1 203 ? 20.205 13.335 -13.526 1.00 97.06 203 ASP A O 1
ATOM 1617 N N . ARG A 1 204 ? 19.591 11.187 -13.482 1.00 96.12 204 ARG A N 1
ATOM 1618 C CA . ARG A 1 204 ? 20.880 10.666 -12.997 1.00 96.12 204 ARG A CA 1
ATOM 1619 C C . ARG A 1 204 ? 22.046 11.011 -13.915 1.00 96.12 204 ARG A C 1
ATOM 1621 O O . ARG A 1 204 ? 23.148 11.228 -13.426 1.00 96.12 204 ARG A O 1
ATOM 1628 N N . TRP A 1 205 ? 21.831 11.044 -15.229 1.00 95.38 205 TRP A N 1
ATOM 1629 C CA . TRP A 1 205 ? 22.869 11.421 -16.189 1.00 95.38 205 TRP A CA 1
ATOM 1630 C C . TRP A 1 205 ? 23.225 12.911 -16.111 1.00 95.38 205 TRP A C 1
ATOM 1632 O O . TRP A 1 205 ? 24.405 13.278 -16.156 1.00 95.38 205 TRP A O 1
ATOM 1642 N N . LEU A 1 206 ? 22.209 13.770 -15.991 1.00 95.31 206 LEU A N 1
ATOM 1643 C CA . LEU A 1 206 ? 22.373 15.223 -15.889 1.00 95.31 206 LEU A CA 1
ATOM 1644 C C . LEU A 1 206 ? 22.914 15.674 -14.526 1.00 95.31 206 LEU A C 1
ATOM 1646 O O . LEU A 1 206 ? 23.605 16.694 -14.466 1.00 95.31 206 LEU A O 1
ATOM 1650 N N . ASN A 1 207 ? 22.607 14.910 -13.476 1.00 95.31 207 ASN A N 1
ATOM 1651 C CA . ASN A 1 207 ? 23.011 15.126 -12.085 1.00 95.31 207 ASN A CA 1
ATOM 1652 C C . ASN A 1 207 ? 24.037 14.075 -11.631 1.00 95.31 207 ASN A C 1
ATOM 1654 O O . ASN A 1 207 ? 24.043 13.626 -10.483 1.00 95.31 207 ASN A O 1
ATOM 1658 N N . ARG A 1 208 ? 24.894 13.621 -12.553 1.00 96.12 208 ARG A N 1
ATOM 1659 C CA . ARG A 1 208 ? 25.961 12.676 -12.217 1.00 96.12 208 ARG A CA 1
ATOM 1660 C C . ARG A 1 208 ? 27.007 13.374 -11.347 1.00 96.12 208 ARG A C 1
ATOM 1662 O O . ARG A 1 208 ? 27.372 14.510 -11.625 1.00 96.12 208 ARG A O 1
ATOM 1669 N N . LYS A 1 209 ? 27.580 12.642 -10.390 1.00 95.31 209 LYS A N 1
ATOM 1670 C CA . LYS A 1 209 ? 28.616 13.150 -9.470 1.00 95.31 209 LYS A CA 1
ATOM 1671 C C . LYS A 1 209 ? 29.868 13.705 -10.167 1.00 95.31 209 LYS A C 1
ATOM 1673 O O . LYS A 1 209 ? 30.559 14.526 -9.591 1.00 95.31 209 LYS A O 1
ATOM 1678 N N . ALA A 1 210 ? 30.170 13.241 -11.385 1.00 95.44 210 ALA A N 1
ATOM 1679 C CA . ALA A 1 210 ? 31.321 13.709 -12.165 1.00 95.44 210 ALA A CA 1
ATOM 1680 C C . ALA A 1 210 ? 31.149 15.136 -12.715 1.00 95.44 210 ALA A C 1
ATOM 1682 O O . ALA A 1 210 ? 32.118 15.757 -13.137 1.00 95.44 210 ALA A O 1
ATOM 1683 N N . LEU A 1 211 ? 29.917 15.644 -12.747 1.00 90.94 211 LEU A N 1
ATOM 1684 C CA . LEU A 1 211 ? 29.667 17.054 -12.982 1.00 90.94 211 LEU A CA 1
ATOM 1685 C C . LEU A 1 211 ? 29.677 17.705 -11.600 1.00 90.94 211 LEU A C 1
ATOM 1687 O O . LEU A 1 211 ? 28.834 17.362 -10.777 1.00 90.94 211 LEU A O 1
ATOM 1691 N N . ASN A 1 212 ? 30.609 18.627 -11.353 1.00 86.69 212 ASN A N 1
ATOM 1692 C CA . ASN A 1 212 ? 30.686 19.422 -10.121 1.00 86.69 212 ASN A CA 1
ATOM 1693 C C . ASN A 1 212 ? 29.547 20.454 -10.074 1.00 86.69 212 ASN A C 1
ATOM 1695 O O . ASN A 1 212 ? 29.766 21.663 -10.047 1.00 86.69 212 ASN A O 1
ATOM 1699 N N . LYS A 1 213 ? 28.312 19.964 -10.160 1.00 83.75 213 LYS A N 1
ATOM 1700 C CA . LYS A 1 213 ? 27.112 20.726 -9.856 1.00 83.75 213 LYS A CA 1
ATOM 1701 C C . LYS A 1 213 ? 26.997 20.765 -8.334 1.00 83.75 213 LYS A C 1
ATOM 1703 O O . LYS A 1 213 ? 27.182 19.725 -7.706 1.00 83.75 213 LYS A O 1
ATOM 1708 N N . GLY A 1 214 ? 26.804 21.976 -7.811 1.00 75.81 214 GLY A N 1
ATOM 1709 C CA . GLY A 1 214 ? 26.880 22.313 -6.385 1.00 75.81 214 GLY A CA 1
ATOM 1710 C C . GLY A 1 214 ? 25.998 21.479 -5.473 1.00 75.81 214 GLY A C 1
ATOM 1711 O O . GLY A 1 214 ? 24.973 20.943 -5.954 1.00 75.81 214 GLY A O 1
#

InterPro domains:
  IPR013268 U3 small nucleolar RNA-associated protein 16 [PF08297] (111-208)

pLDDT: mean 74.34, std 19.32, range [42.78, 97.75]

Organism: Saccharomyces cerevisiae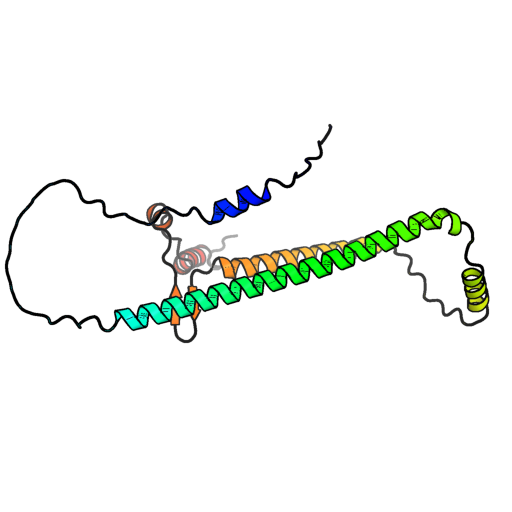 (strain ATCC 204508 / S288c) (NCBI:txid559292)

Secondary structure (DSSP, 8-state):
---PPPP--TTHHHHHHHTTS---TT--------------------------STHHHHHHHHHHHHHHHHHHHHHHHHHHHHHHHHHHHHHHHHHHHHHHHHHTTTTTTTS--HHHHHHHHHHHTS-----------GGGHHHHHHHHHHHHHHHHHHHHHHHHHHH--EEEETTEEEEPPPPHHHHHHSPPPPPHHHHHHHHHHHT-TTS---

Radius of gyration: 35.8 Å; chains: 1; bounding box: 70×63×112 Å

GO terms:
  GO:0005730 nucleolus (C, IDA)
  GO:0034511 U3 snoRNA binding (F, IDA)
  GO:0032040 small-subunit processome (C, IDA)
  GO:0030686 90S preribosome (C, HDA)
  GO:0000447 endonucleolytic cleavage in ITS1 to separate SSU-rRNA from 5.8S rRNA and LSU-rRNA from tricistronic rRNA transcript (SSU-rRNA, 5.8S rRNA, LSU-rRNA) (P, IMP)
  GO:0000462 maturation of SSU-rRNA from tricistronic rRNA transcript (SSU-rRNA, 5.8S rRNA, LSU-rRNA) (P, IMP)
  GO:0000472 endonucleolytic cleavage to generate mature 5'-end of SSU-rRNA from (SSU-rRNA, 5.8S rRNA, LSU-rRNA) (P, IMP)